Protein AF-A0A9D7PYA0-F1 (afdb_monomer)

Secondary structure (DSSP, 8-state):
--B--GGG--S----TTS----TTTB--S---EEETTTEEEEPTT-TTTT-SEEEEE-TTSSEESSSTT-TTTT-------PPPPPP-S-EEEEETTEEEEE-PPP--TTEEEEEEEEESSTT---STTSEEEEESSSEEEEE--SSSS-EEEEEEEEETT--BPPP---EEEEE--SSS--EEEEPPPEEPPPEEEEEESEEEEEEEESS-EEEEEEEEETT--EEEEEEEEEE-SEEEEEEEE-TTPPSEEEEEEEEEE-TTS-EEEEEEEEEEE--

Nearest PDB structures (foldseek):
  1x3d-assembly1_A  TM=6.939E-01  e=7.908E-04  Homo sapiens
  6mfa-assembly1_A  TM=4.105E-01  e=9.766E-05  Homo sapiens
  2xwx-assembly1_B  TM=4.081E-01  e=9.766E-05  Vibrio cholerae
  5e53-assembly1_A  TM=3.511E-01  e=1.896E-04  Gallus gallus
  8gum-assembly1_A  TM=3.986E-01  e=7.908E-04  Vibrio campbellii ATCC BAA-1116

Sequence (279 aa):
MRFNNFWSNGRHYRTEDGSVVDSISNIIRFPMFVNEDKDYHLQEYSPLIDAGDTLAKDKDGTRSDIGLYGGPYGTTYPYLDLAPLEPRGITATVTGDTTQLNWKRNHESDFKHYLVYGDTTQGFNADSTHLIGTTTDTTFTKIIPGFSGSYYISFKSEDNHGNISDASEEIRIVPVGVKGEGHEVAMDYRLFQNYPNPFNPGTVIGFRLKEEGRVQLTVYTLTGEKIKELRDEPLSAGYYESSFTGEGLSSGIYLYKLNVISPAGLPVYTDIKKMMFLK

pLDDT: mean 82.2, std 15.76, range [36.59, 98.62]

Radius of gyration: 21.36 Å; Cα contacts (8 Å, |Δi|>4): 664; chains: 1; bounding box: 62×41×58 Å

Foldseek 3Di:
DAFADPPPQPDDQDDPQRWDDDDDHHDTANQCFLDDPPGREGAPPGPRVLGHDPVDAAPVGGRADRYQLHDPVRDGDDHHDFAFDFWDPWDWDWWFQKIKIFTDAGRHRQWDWKFKFKDQDPPDPSDPVRTPDIGNDRMDMDRRDDDDGWMWMWMWTAGNVGRIHDIDDIWTWDDDPDPDDDTDTQDDWDKDDWPPFQHAFKTKTKIFDRAKWFKWKFKAAPVRHTDDTQGTGIDGGDMDMTMDGCVVHDFAKIKIKIWTAHPVRHTDDIDMDIGTYDD

Mean predicted aligned error: 10.11 Å

Structure (mmCIF, N/CA/C/O backbone):
data_AF-A0A9D7PYA0-F1
#
_entry.id   AF-A0A9D7PYA0-F1
#
loop_
_atom_site.group_PDB
_atom_site.id
_atom_site.type_symbol
_atom_site.label_atom_id
_atom_site.label_alt_id
_atom_site.label_comp_id
_atom_site.label_asym_id
_atom_site.label_entity_id
_atom_site.label_seq_id
_atom_site.pdbx_PDB_ins_code
_atom_site.Cartn_x
_atom_site.Cartn_y
_atom_site.Cartn_z
_atom_site.occupancy
_atom_site.B_iso_or_equiv
_atom_site.auth_seq_id
_atom_site.auth_comp_id
_atom_site.auth_asym_id
_atom_site.auth_atom_id
_atom_site.pdbx_PDB_model_num
ATOM 1 N N . MET A 1 1 ? 36.205 -9.317 -2.070 1.00 55.06 1 MET A N 1
ATOM 2 C CA . MET A 1 1 ? 35.229 -8.214 -2.219 1.00 55.06 1 MET A CA 1
ATOM 3 C C . MET A 1 1 ? 33.864 -8.842 -2.441 1.00 55.06 1 MET A C 1
ATOM 5 O O . MET A 1 1 ? 33.827 -9.887 -3.078 1.00 55.06 1 MET A O 1
ATOM 9 N N . ARG A 1 2 ? 32.789 -8.280 -1.874 1.00 55.84 2 ARG A N 1
ATOM 10 C CA . ARG A 1 2 ? 31.420 -8.748 -2.150 1.00 55.84 2 ARG A CA 1
ATOM 11 C C . ARG A 1 2 ? 30.872 -8.002 -3.372 1.00 55.84 2 ARG A C 1
ATOM 13 O O . ARG A 1 2 ? 31.172 -6.821 -3.519 1.00 55.84 2 ARG A O 1
ATOM 20 N N . PHE A 1 3 ? 30.121 -8.672 -4.234 1.00 59.28 3 PHE A N 1
ATOM 21 C CA . PHE A 1 3 ? 29.544 -8.124 -5.458 1.00 59.28 3 PHE A CA 1
ATOM 22 C C . PHE A 1 3 ? 28.173 -8.736 -5.741 1.00 59.28 3 PHE A C 1
ATOM 24 O O . PHE A 1 3 ? 27.841 -9.791 -5.219 1.00 59.28 3 PHE A O 1
ATOM 31 N N . ASN A 1 4 ? 27.337 -8.062 -6.513 1.00 61.22 4 ASN A N 1
ATOM 32 C CA . ASN A 1 4 ? 26.019 -8.554 -6.870 1.00 61.22 4 ASN A CA 1
ATOM 33 C C . ASN A 1 4 ? 26.113 -9.501 -8.079 1.00 61.22 4 ASN A C 1
ATOM 35 O O . ASN A 1 4 ? 26.510 -9.076 -9.159 1.00 61.22 4 ASN A O 1
ATOM 39 N N . ASN A 1 5 ? 25.751 -10.776 -7.916 1.00 57.84 5 ASN A N 1
ATOM 40 C CA . ASN A 1 5 ? 25.710 -11.745 -9.014 1.00 57.84 5 ASN A CA 1
ATOM 41 C C . ASN A 1 5 ? 24.299 -12.332 -9.177 1.00 57.84 5 ASN A C 1
ATOM 43 O O . ASN A 1 5 ? 24.065 -13.506 -8.886 1.00 57.84 5 ASN A O 1
ATOM 47 N N . PHE A 1 6 ? 23.345 -11.512 -9.638 1.00 54.62 6 PHE A N 1
ATOM 48 C CA . PHE A 1 6 ? 21.968 -11.965 -9.894 1.00 54.62 6 PHE A CA 1
ATOM 49 C C . PHE A 1 6 ? 21.891 -13.158 -10.857 1.00 54.62 6 PHE A C 1
ATOM 51 O O . PHE A 1 6 ? 20.997 -13.990 -10.717 1.00 54.62 6 PHE A O 1
ATOM 58 N N . TRP A 1 7 ? 22.850 -13.280 -11.781 1.00 48.03 7 TRP A N 1
ATOM 59 C CA . TRP A 1 7 ? 22.871 -14.297 -12.835 1.00 48.03 7 TRP A CA 1
ATOM 60 C C . TRP A 1 7 ? 23.237 -15.715 -12.361 1.00 48.03 7 TRP A C 1
ATOM 62 O O . TRP A 1 7 ? 22.904 -16.676 -13.050 1.00 48.03 7 TRP A O 1
ATOM 72 N N . SER A 1 8 ? 23.883 -15.878 -11.197 1.00 42.78 8 SER A N 1
ATOM 73 C CA . SER A 1 8 ? 24.305 -17.195 -10.675 1.00 42.78 8 SER A CA 1
ATOM 74 C C . SER A 1 8 ? 23.467 -17.708 -9.490 1.00 42.78 8 SER A C 1
ATOM 76 O O . SER A 1 8 ? 23.782 -18.758 -8.920 1.00 42.78 8 SER A O 1
ATOM 78 N N . ASN A 1 9 ? 22.391 -17.012 -9.110 1.00 45.88 9 ASN A N 1
ATOM 79 C CA . ASN A 1 9 ? 21.547 -17.398 -7.977 1.00 45.88 9 ASN A CA 1
ATOM 80 C C . ASN A 1 9 ? 20.536 -18.490 -8.379 1.00 45.88 9 ASN A C 1
ATOM 82 O O . ASN A 1 9 ? 19.364 -18.232 -8.618 1.00 45.88 9 ASN A O 1
ATOM 86 N N . GLY A 1 10 ? 20.983 -19.747 -8.431 1.00 36.59 10 GLY A N 1
ATOM 87 C CA . GLY A 1 10 ? 20.148 -20.917 -8.751 1.00 36.59 10 GLY A CA 1
ATOM 88 C C . GLY A 1 10 ? 19.162 -21.365 -7.655 1.00 36.59 10 GLY A C 1
ATOM 89 O O . GLY A 1 10 ? 18.732 -22.518 -7.672 1.00 36.59 10 GLY A O 1
ATOM 90 N N . ARG A 1 11 ? 18.830 -20.522 -6.664 1.00 40.12 11 ARG A N 1
ATOM 91 C CA . ARG A 1 11 ? 17.896 -20.852 -5.570 1.00 40.12 11 ARG A CA 1
ATOM 92 C C . ARG A 1 11 ? 16.902 -19.717 -5.341 1.00 40.12 11 ARG A C 1
ATOM 94 O O . ARG A 1 11 ? 17.283 -18.555 -5.295 1.00 40.12 11 ARG A O 1
ATOM 101 N N . HIS A 1 12 ? 15.636 -20.102 -5.191 1.00 38.00 12 HIS A N 1
ATOM 102 C CA . HIS A 1 12 ? 14.483 -19.231 -4.973 1.00 38.00 12 HIS A CA 1
ATOM 103 C C . HIS A 1 12 ? 14.731 -18.124 -3.931 1.00 38.00 12 HIS A C 1
ATOM 105 O O . HIS A 1 12 ? 15.182 -18.378 -2.816 1.00 38.00 12 HIS A O 1
ATOM 111 N N . TYR A 1 13 ? 14.356 -16.908 -4.324 1.00 50.41 13 TYR A N 1
ATOM 112 C CA . TYR A 1 13 ? 14.618 -15.607 -3.703 1.00 50.41 13 TYR A CA 1
ATOM 113 C C . TYR A 1 13 ? 13.812 -15.278 -2.428 1.00 50.41 13 TYR A C 1
ATOM 115 O O . TYR A 1 13 ? 13.437 -14.127 -2.237 1.00 50.41 13 TYR A O 1
ATOM 123 N N . ARG A 1 14 ? 13.472 -16.237 -1.557 1.00 43.62 14 ARG A N 1
ATOM 124 C CA . ARG A 1 14 ? 12.653 -15.918 -0.367 1.00 43.62 14 ARG A CA 1
ATOM 125 C C . ARG A 1 14 ? 13.177 -16.525 0.929 1.00 43.62 14 ARG A C 1
ATOM 127 O O . ARG A 1 14 ? 12.991 -17.711 1.184 1.00 43.62 14 ARG A O 1
ATOM 134 N N . THR A 1 15 ? 13.721 -15.666 1.784 1.00 46.66 15 THR A N 1
ATOM 135 C CA . THR A 1 15 ? 13.538 -15.745 3.240 1.00 46.66 15 THR A CA 1
ATOM 136 C C . THR A 1 15 ? 12.418 -14.777 3.649 1.00 46.66 15 THR A C 1
ATOM 138 O O . THR A 1 15 ? 12.086 -13.852 2.907 1.00 46.66 15 THR A O 1
ATOM 141 N N . GLU A 1 16 ? 11.806 -14.989 4.817 1.00 41.72 16 GLU A N 1
ATOM 142 C CA . GLU A 1 16 ? 10.681 -14.190 5.351 1.00 41.72 16 GLU A CA 1
ATOM 143 C C . GLU A 1 16 ? 10.972 -12.681 5.509 1.00 41.72 16 GLU A C 1
ATOM 145 O O . GLU A 1 16 ? 10.040 -11.895 5.653 1.00 41.72 16 GLU A O 1
ATOM 150 N N . ASP A 1 17 ? 12.242 -12.274 5.456 1.00 47.62 17 ASP A N 1
ATOM 151 C CA . ASP A 1 17 ? 12.729 -10.902 5.643 1.00 47.62 17 ASP A CA 1
ATOM 152 C C . ASP A 1 17 ? 13.294 -10.247 4.364 1.00 47.62 17 ASP A C 1
ATOM 154 O O . ASP A 1 17 ? 13.893 -9.173 4.437 1.00 47.62 17 ASP A O 1
ATOM 158 N N . GLY A 1 18 ? 13.145 -10.891 3.199 1.00 49.66 18 GLY A N 1
ATOM 159 C CA . GLY A 1 18 ? 13.639 -10.373 1.916 1.00 49.66 18 GLY A CA 1
ATOM 160 C C . GLY A 1 18 ? 15.165 -10.403 1.749 1.00 49.66 18 GLY A C 1
ATOM 161 O O . GLY A 1 18 ? 15.689 -9.787 0.820 1.00 49.66 18 GLY A O 1
ATOM 162 N N . SER A 1 19 ? 15.904 -11.099 2.620 1.00 44.84 19 SER A N 1
ATOM 163 C CA . SER A 1 19 ? 17.356 -11.247 2.486 1.00 44.84 19 SER A CA 1
ATOM 164 C C . SER A 1 19 ? 17.749 -12.410 1.556 1.00 44.84 19 SER A C 1
ATOM 166 O O . SER A 1 19 ? 17.189 -13.503 1.581 1.00 44.84 19 SER A O 1
ATOM 168 N N . VAL A 1 20 ? 18.741 -12.187 0.688 1.00 51.88 20 VAL A N 1
ATOM 169 C CA . VAL A 1 20 ? 19.287 -13.232 -0.198 1.00 51.88 20 VAL A CA 1
ATOM 170 C C . VAL A 1 20 ? 20.454 -13.927 0.502 1.00 51.88 20 VAL A C 1
ATOM 172 O O . VAL A 1 20 ? 21.408 -13.274 0.924 1.00 51.88 20 VAL A O 1
ATOM 175 N N . VAL A 1 21 ? 20.410 -15.259 0.597 1.00 43.75 21 VAL A N 1
ATOM 176 C CA . VAL A 1 21 ? 21.481 -16.062 1.205 1.00 43.75 21 VAL A CA 1
ATOM 177 C C . VAL A 1 21 ? 22.311 -16.750 0.117 1.00 43.75 21 VAL A C 1
ATOM 179 O O . VAL A 1 21 ? 21.966 -17.834 -0.344 1.00 43.75 21 VAL A O 1
ATOM 182 N N . ASP A 1 22 ? 23.445 -16.145 -0.245 1.00 51.56 22 ASP A N 1
ATOM 183 C CA . ASP A 1 22 ? 24.623 -16.879 -0.729 1.00 51.56 22 ASP A CA 1
ATOM 184 C C . ASP A 1 22 ? 25.893 -16.274 -0.106 1.00 51.56 22 ASP A C 1
ATOM 186 O O . ASP A 1 22 ? 26.076 -15.057 -0.046 1.00 51.56 22 ASP A O 1
ATOM 190 N N . SER A 1 23 ? 26.724 -17.129 0.484 1.00 51.78 23 SER A N 1
ATOM 191 C CA . SER A 1 23 ? 27.403 -16.841 1.751 1.00 51.78 23 SER A CA 1
ATOM 192 C C . SER A 1 23 ? 28.892 -16.511 1.658 1.00 51.78 23 SER A C 1
ATOM 194 O O . SER A 1 23 ? 29.549 -16.451 2.697 1.00 51.78 23 SER A O 1
ATOM 196 N N . ILE A 1 24 ? 29.460 -16.245 0.474 1.00 54.22 24 ILE A N 1
ATOM 197 C CA . ILE A 1 24 ? 30.911 -15.962 0.390 1.00 54.22 24 ILE A CA 1
ATOM 198 C C . ILE A 1 24 ? 31.262 -14.733 -0.468 1.00 54.22 24 ILE A C 1
ATOM 200 O O . ILE A 1 24 ? 32.200 -14.009 -0.122 1.00 54.22 24 ILE A O 1
ATOM 204 N N . SER A 1 25 ? 30.486 -14.405 -1.508 1.00 56.44 25 SER A N 1
ATOM 205 C CA . SER A 1 25 ? 30.802 -13.294 -2.427 1.00 56.44 25 SER A CA 1
ATOM 206 C C . SER A 1 25 ? 29.677 -12.291 -2.690 1.00 56.44 25 SER A C 1
ATOM 208 O O . SER A 1 25 ? 29.961 -11.292 -3.338 1.00 56.44 25 SER A O 1
ATOM 210 N N . ASN A 1 26 ? 28.453 -12.476 -2.182 1.00 59.78 26 ASN A N 1
ATOM 211 C CA . ASN A 1 26 ? 27.312 -11.648 -2.597 1.00 59.78 26 ASN A CA 1
ATOM 212 C C . ASN A 1 26 ? 27.033 -10.428 -1.699 1.00 59.78 26 ASN A C 1
ATOM 214 O O . ASN A 1 26 ? 27.246 -10.457 -0.482 1.00 59.78 26 ASN A O 1
ATOM 218 N N . ILE A 1 27 ? 26.560 -9.331 -2.303 1.00 64.06 27 ILE A N 1
ATOM 219 C CA . ILE A 1 27 ? 25.969 -8.198 -1.571 1.00 64.06 27 ILE A CA 1
ATOM 220 C C . ILE A 1 27 ? 24.576 -8.611 -1.089 1.00 64.06 27 ILE A C 1
ATOM 222 O O . ILE A 1 27 ? 23.751 -9.057 -1.876 1.00 64.06 27 ILE A O 1
ATOM 226 N N . ILE A 1 28 ? 24.324 -8.451 0.213 1.00 63.69 28 ILE A N 1
ATOM 227 C CA . ILE A 1 28 ? 23.042 -8.765 0.857 1.00 63.69 28 ILE A CA 1
ATOM 228 C C . ILE A 1 28 ? 22.397 -7.437 1.258 1.00 63.69 28 ILE A C 1
ATOM 230 O O . ILE A 1 28 ? 22.624 -6.914 2.357 1.00 63.69 28 ILE A O 1
ATOM 234 N N . ARG A 1 29 ? 21.678 -6.842 0.310 1.00 69.75 29 ARG A N 1
ATOM 235 C CA . ARG A 1 29 ? 20.906 -5.606 0.464 1.00 69.75 29 ARG A CA 1
ATOM 236 C C . ARG A 1 29 ? 19.635 -5.710 -0.360 1.00 69.75 29 ARG A C 1
ATOM 238 O O . ARG A 1 29 ? 19.609 -6.455 -1.338 1.00 69.75 29 ARG A O 1
ATOM 245 N N . PHE A 1 30 ? 18.614 -4.962 0.043 1.00 74.38 30 PHE A N 1
ATOM 246 C CA . PHE A 1 30 ? 17.391 -4.891 -0.733 1.00 74.38 30 PHE A CA 1
ATOM 247 C C . PHE A 1 30 ? 17.710 -4.230 -2.078 1.00 74.38 30 PHE A C 1
ATOM 249 O O . PHE A 1 30 ? 18.303 -3.145 -2.091 1.00 74.38 30 PHE A O 1
ATOM 256 N N . PRO A 1 31 ? 17.388 -4.884 -3.200 1.00 77.25 31 PRO A N 1
ATOM 257 C CA . PRO A 1 31 ? 17.850 -4.454 -4.510 1.00 77.25 31 PRO A CA 1
ATOM 258 C C . PRO A 1 31 ? 17.234 -3.136 -4.960 1.00 77.25 31 PRO A C 1
ATOM 260 O O . PRO A 1 31 ? 17.815 -2.493 -5.825 1.00 77.25 31 PRO A O 1
ATOM 263 N N . MET A 1 32 ? 16.101 -2.727 -4.376 1.00 82.62 32 MET A N 1
ATOM 264 C CA . MET A 1 32 ? 15.302 -1.603 -4.870 1.00 82.62 32 MET A CA 1
ATOM 265 C C . MET A 1 32 ? 15.044 -1.769 -6.366 1.00 82.62 32 MET A C 1
ATOM 267 O O . MET A 1 32 ? 15.445 -0.948 -7.190 1.00 82.62 32 MET A O 1
ATOM 271 N N . PHE A 1 33 ? 14.446 -2.904 -6.724 1.00 79.25 33 PHE A N 1
ATOM 272 C CA . PHE A 1 33 ? 13.994 -3.094 -8.088 1.00 79.25 33 PHE A CA 1
ATOM 273 C C . PHE A 1 33 ? 12.868 -2.127 -8.396 1.00 79.25 33 PHE A C 1
ATOM 275 O O . PHE A 1 33 ? 12.069 -1.801 -7.517 1.00 79.25 33 PHE A O 1
ATOM 282 N N . VAL A 1 34 ? 12.775 -1.720 -9.659 1.00 73.25 34 VAL A N 1
ATOM 283 C CA . VAL A 1 34 ? 11.547 -1.118 -10.162 1.00 73.25 34 VAL A CA 1
ATOM 284 C C . VAL A 1 34 ? 10.422 -2.110 -9.891 1.00 73.25 34 VAL A C 1
ATOM 286 O O . VAL A 1 34 ? 9.493 -1.751 -9.185 1.00 73.25 34 VAL A O 1
ATOM 289 N N . ASN A 1 35 ? 10.534 -3.380 -10.311 1.00 65.31 35 ASN A N 1
ATOM 290 C CA . ASN A 1 35 ? 9.570 -4.409 -9.917 1.00 65.31 35 ASN A CA 1
ATOM 291 C C . ASN A 1 35 ? 10.117 -5.853 -9.934 1.00 65.31 35 ASN A C 1
ATOM 293 O O . ASN A 1 35 ? 10.496 -6.408 -10.964 1.00 65.31 35 ASN A O 1
ATOM 297 N N . GLU A 1 36 ? 10.002 -6.532 -8.795 1.00 62.78 36 GLU A N 1
ATOM 298 C CA . GLU A 1 36 ? 10.607 -7.850 -8.553 1.00 62.78 36 GLU A CA 1
ATOM 299 C C . GLU A 1 36 ? 10.003 -9.016 -9.359 1.00 62.78 36 GLU A C 1
ATOM 301 O O . GLU A 1 36 ? 10.622 -10.079 -9.456 1.00 62.78 36 GLU A O 1
ATOM 306 N N . ASP A 1 37 ? 8.815 -8.852 -9.950 1.00 52.12 37 ASP A N 1
ATOM 307 C CA . ASP A 1 37 ? 8.162 -9.939 -10.686 1.00 52.12 37 ASP A CA 1
ATOM 308 C C . ASP A 1 37 ? 8.677 -10.063 -12.127 1.00 52.12 37 ASP A C 1
ATOM 310 O O . ASP A 1 37 ? 8.643 -11.158 -12.694 1.00 52.12 37 ASP A O 1
ATOM 314 N N . LYS A 1 38 ? 9.109 -8.954 -12.751 1.00 58.31 38 LYS A N 1
ATOM 315 C CA . LYS A 1 38 ? 9.463 -8.925 -14.185 1.00 58.31 38 LYS A CA 1
ATOM 316 C C . LYS A 1 38 ? 10.390 -7.777 -14.635 1.00 58.31 38 LYS A C 1
ATOM 318 O O . LYS A 1 38 ? 10.833 -7.826 -15.780 1.00 58.31 38 LYS A O 1
ATOM 323 N N . ASP A 1 39 ? 10.652 -6.756 -13.812 1.00 66.56 39 ASP A N 1
ATOM 324 C CA . ASP A 1 39 ? 11.584 -5.657 -14.128 1.00 66.56 39 ASP A CA 1
ATOM 325 C C . ASP A 1 39 ? 12.638 -5.498 -13.037 1.00 66.56 39 ASP A C 1
ATOM 327 O O . ASP A 1 39 ? 12.473 -4.785 -12.044 1.00 66.56 39 ASP A O 1
ATOM 331 N N . TYR A 1 40 ? 13.752 -6.176 -13.270 1.00 72.56 40 TYR A N 1
ATOM 332 C CA . TYR A 1 40 ? 14.896 -6.179 -12.376 1.00 72.56 40 TYR A CA 1
ATOM 333 C C . TYR A 1 40 ? 15.815 -4.963 -12.570 1.00 72.56 40 TYR A C 1
ATOM 335 O O . TYR A 1 40 ? 16.936 -4.977 -12.064 1.00 72.56 40 TYR A O 1
ATOM 343 N N . HIS A 1 41 ? 15.384 -3.916 -13.282 1.00 77.50 41 HIS A N 1
ATOM 344 C CA . HIS A 1 41 ? 16.105 -2.648 -13.276 1.00 77.50 41 HIS A CA 1
ATOM 345 C C . HIS A 1 41 ? 16.152 -2.058 -11.864 1.00 77.50 41 HIS A C 1
ATOM 347 O O . HIS A 1 41 ? 15.192 -2.142 -11.094 1.00 77.50 41 HIS A O 1
ATOM 353 N N . LEU A 1 42 ? 17.289 -1.456 -11.527 1.00 81.94 42 LEU A N 1
ATOM 354 C CA . LEU A 1 42 ? 17.517 -0.804 -10.239 1.00 81.94 42 LEU A CA 1
ATOM 355 C C . LEU A 1 42 ? 16.936 0.617 -10.210 1.00 81.94 42 LEU A C 1
ATOM 357 O O . LEU A 1 42 ? 17.046 1.345 -11.196 1.00 81.94 42 LEU A O 1
ATOM 361 N N . GLN A 1 43 ? 16.369 1.012 -9.070 1.00 84.56 43 GLN A N 1
ATOM 362 C CA . GLN A 1 43 ? 16.042 2.404 -8.738 1.00 84.56 43 GLN A CA 1
ATOM 363 C C . GLN A 1 43 ? 17.319 3.227 -8.471 1.00 84.56 43 GLN A C 1
ATOM 365 O O . GLN A 1 43 ? 18.368 2.648 -8.176 1.00 84.56 43 GLN A O 1
ATOM 370 N N . GLU A 1 44 ? 17.233 4.563 -8.554 1.00 85.00 44 GLU A N 1
ATOM 371 C CA . GLU A 1 44 ? 18.388 5.495 -8.556 1.00 85.00 44 GLU A CA 1
ATOM 372 C C . GLU A 1 44 ? 19.361 5.302 -7.387 1.00 85.00 44 GLU A C 1
ATOM 374 O O . GLU A 1 44 ? 20.573 5.445 -7.546 1.00 85.00 44 GLU A O 1
ATOM 379 N N . TYR A 1 45 ? 18.839 4.928 -6.222 1.00 86.94 45 TYR A N 1
ATOM 380 C CA . TYR A 1 45 ? 19.610 4.807 -4.984 1.00 86.94 45 TYR A CA 1
ATOM 381 C C . TYR A 1 45 ? 19.833 3.369 -4.541 1.00 86.94 45 TYR A C 1
ATOM 383 O O . TYR A 1 45 ? 20.213 3.098 -3.397 1.00 86.94 45 TYR A O 1
ATOM 391 N N . SER A 1 46 ? 19.644 2.432 -5.468 1.00 86.12 46 SER A N 1
ATOM 392 C CA . SER A 1 46 ? 19.940 1.039 -5.209 1.00 86.12 46 SER A CA 1
ATOM 393 C C . SER A 1 46 ? 21.412 0.860 -4.817 1.00 86.12 46 SER A C 1
ATOM 395 O O . SER A 1 46 ? 22.317 1.282 -5.542 1.00 86.12 46 SER A O 1
ATOM 397 N N . PRO A 1 47 ? 21.699 0.123 -3.729 1.00 82.44 47 PRO A N 1
ATOM 398 C CA . PRO A 1 47 ? 23.068 -0.213 -3.345 1.00 82.44 47 PRO A CA 1
ATOM 399 C C . PRO A 1 47 ? 23.719 -1.224 -4.301 1.00 82.44 47 PRO A C 1
ATOM 401 O O . PRO A 1 47 ? 24.831 -1.688 -4.038 1.00 82.44 47 PRO A O 1
ATOM 404 N N . LEU A 1 48 ? 23.002 -1.641 -5.348 1.00 81.25 48 LEU A N 1
ATOM 405 C CA . LEU A 1 48 ? 23.450 -2.624 -6.322 1.00 81.25 48 LEU A CA 1
ATOM 406 C C . LEU A 1 48 ? 23.948 -1.997 -7.633 1.00 81.25 48 LEU A C 1
ATOM 408 O O . LEU A 1 48 ? 24.393 -2.749 -8.500 1.00 81.25 48 LEU A O 1
ATOM 412 N N . ILE A 1 49 ? 23.913 -0.665 -7.742 1.00 81.38 49 ILE A N 1
ATOM 413 C CA . ILE A 1 49 ? 24.535 0.102 -8.827 1.00 81.38 49 ILE A CA 1
ATOM 414 C C . ILE A 1 49 ? 26.062 0.083 -8.671 1.00 81.38 49 ILE A C 1
ATOM 416 O O . ILE A 1 49 ? 26.596 0.207 -7.567 1.00 81.38 49 ILE A O 1
ATOM 420 N N . ASP A 1 50 ? 26.758 -0.102 -9.787 1.00 80.19 50 ASP A N 1
ATOM 421 C CA . ASP A 1 50 ? 28.198 -0.337 -9.942 1.00 80.19 50 ASP A CA 1
ATOM 422 C C . ASP A 1 50 ? 28.744 -1.467 -9.047 1.00 80.19 50 ASP A C 1
ATOM 424 O O . ASP A 1 50 ? 29.909 -1.490 -8.605 1.00 80.19 50 ASP A O 1
ATOM 428 N N . ALA A 1 51 ? 27.881 -2.435 -8.739 1.00 79.12 51 ALA A N 1
ATOM 429 C CA . ALA A 1 51 ? 28.115 -3.413 -7.689 1.00 79.12 51 ALA A CA 1
ATOM 430 C C . ALA A 1 51 ? 28.327 -4.844 -8.199 1.00 79.12 51 ALA A C 1
ATOM 432 O O . ALA A 1 51 ? 28.609 -5.720 -7.374 1.00 79.12 51 ALA A O 1
ATOM 433 N N . GLY A 1 52 ? 28.228 -5.097 -9.508 1.00 74.00 52 GLY A N 1
ATOM 434 C CA . GLY A 1 52 ? 28.310 -6.439 -10.104 1.00 74.00 52 GLY A CA 1
ATOM 435 C C . GLY A 1 52 ? 29.732 -6.946 -10.393 1.00 74.00 52 GLY A C 1
ATOM 436 O O . GLY A 1 52 ? 30.640 -6.697 -9.605 1.00 74.00 52 GLY A O 1
ATOM 437 N N . ASP A 1 53 ? 29.975 -7.749 -11.430 1.00 71.25 53 ASP A N 1
ATOM 438 C CA . ASP A 1 53 ? 31.266 -8.456 -11.583 1.00 71.25 53 ASP A CA 1
ATOM 439 C C . ASP A 1 53 ? 32.460 -7.477 -11.655 1.00 71.25 53 ASP A C 1
ATOM 441 O O . ASP A 1 53 ? 32.478 -6.519 -12.419 1.00 71.25 53 ASP A O 1
ATOM 445 N N . THR A 1 54 ? 33.491 -7.710 -10.838 1.00 74.38 54 THR A N 1
ATOM 446 C CA . THR A 1 54 ? 34.729 -6.908 -10.831 1.00 74.38 54 THR A CA 1
ATOM 447 C C . THR A 1 54 ? 35.589 -7.072 -12.087 1.00 74.38 54 THR A C 1
ATOM 449 O O . THR A 1 54 ? 36.468 -6.246 -12.329 1.00 74.38 54 THR A O 1
ATOM 452 N N . LEU A 1 55 ? 35.384 -8.146 -12.853 1.00 75.81 55 LEU A N 1
ATOM 453 C CA . LEU A 1 55 ? 36.156 -8.477 -14.053 1.00 75.81 55 LEU A CA 1
ATOM 454 C C . LEU A 1 55 ? 35.470 -8.027 -15.350 1.00 75.81 55 LEU A C 1
ATOM 456 O O . LEU A 1 55 ? 36.104 -8.046 -16.405 1.00 75.81 55 LEU A O 1
ATOM 460 N N . ALA A 1 56 ? 34.209 -7.600 -15.271 1.00 75.94 56 ALA A N 1
ATOM 461 C CA . ALA A 1 56 ? 33.435 -7.083 -16.390 1.00 75.94 56 ALA A CA 1
ATOM 462 C C . ALA A 1 56 ? 33.089 -5.606 -16.167 1.00 75.94 56 ALA A C 1
ATOM 464 O O . ALA A 1 56 ? 32.943 -5.143 -15.035 1.00 75.94 56 ALA A O 1
ATOM 465 N N . LYS A 1 57 ? 32.970 -4.858 -17.264 1.00 78.06 57 LYS A N 1
ATOM 466 C CA . LYS A 1 57 ? 32.604 -3.443 -17.238 1.00 78.06 57 LYS A CA 1
ATOM 467 C C . LYS A 1 57 ? 31.409 -3.178 -18.129 1.00 78.06 57 LYS A C 1
ATOM 469 O O . LYS A 1 57 ? 31.325 -3.772 -19.206 1.00 78.06 57 LYS A O 1
ATOM 474 N N . ASP A 1 58 ? 30.567 -2.251 -17.701 1.00 73.44 58 ASP A N 1
ATOM 475 C CA . ASP A 1 58 ? 29.527 -1.693 -18.552 1.00 73.44 58 ASP A CA 1
ATOM 476 C C . ASP A 1 58 ? 30.126 -0.708 -19.565 1.00 73.44 58 ASP A C 1
ATOM 478 O O . ASP A 1 58 ? 31.329 -0.415 -19.584 1.00 73.44 58 ASP A O 1
ATOM 482 N N . LYS A 1 59 ? 29.281 -0.233 -20.482 1.00 76.19 59 LYS A N 1
ATOM 483 C CA . LYS A 1 59 ? 29.689 0.585 -21.632 1.00 76.19 59 LYS A CA 1
ATOM 484 C C . LYS A 1 59 ? 30.330 1.919 -21.234 1.00 76.19 59 LYS A C 1
ATOM 486 O O . LYS A 1 59 ? 31.136 2.459 -21.990 1.00 76.19 59 LYS A O 1
ATOM 491 N N . ASP A 1 60 ? 29.965 2.450 -20.078 1.00 78.69 60 ASP A N 1
ATOM 492 C CA . ASP A 1 60 ? 30.500 3.682 -19.498 1.00 78.69 60 ASP A CA 1
ATOM 493 C C . ASP A 1 60 ? 31.787 3.452 -18.675 1.00 78.69 60 ASP A C 1
ATOM 495 O O . ASP A 1 60 ? 32.439 4.405 -18.249 1.00 78.69 60 ASP A O 1
ATOM 499 N N . GLY A 1 61 ? 32.208 2.192 -18.517 1.00 77.25 61 GLY A N 1
ATOM 500 C CA . GLY A 1 61 ? 33.440 1.796 -17.849 1.00 77.25 61 GLY A CA 1
ATOM 501 C C . GLY A 1 61 ? 33.308 1.526 -16.350 1.00 77.25 61 GLY A C 1
ATOM 502 O O . GLY A 1 61 ? 34.343 1.211 -15.732 1.00 77.25 61 GLY A O 1
ATOM 503 N N . THR A 1 62 ? 32.097 1.619 -15.784 1.00 81.56 62 THR A N 1
ATOM 504 C CA . THR A 1 62 ? 31.803 1.176 -14.416 1.00 81.56 62 THR A CA 1
ATOM 505 C C . THR A 1 62 ? 31.749 -0.353 -14.335 1.00 81.56 62 THR A C 1
ATOM 507 O O . THR A 1 62 ? 31.992 -1.054 -15.322 1.00 81.56 62 THR A O 1
ATOM 510 N N . ARG A 1 63 ? 31.573 -0.901 -13.127 1.00 77.94 63 ARG A N 1
ATOM 511 C CA . ARG A 1 63 ? 31.517 -2.357 -12.924 1.00 77.94 63 ARG A CA 1
ATOM 512 C C . ARG A 1 63 ? 30.209 -2.887 -13.475 1.00 77.94 63 ARG A C 1
ATOM 514 O O . ARG A 1 63 ? 29.178 -2.299 -13.208 1.00 77.94 63 ARG A O 1
ATOM 521 N N . SER A 1 64 ? 30.268 -4.015 -14.177 1.00 75.88 64 SER A N 1
ATOM 522 C CA . SER A 1 64 ? 29.082 -4.501 -14.872 1.00 75.88 64 SER A CA 1
ATOM 523 C C . SER A 1 64 ? 27.988 -4.970 -13.927 1.00 75.88 64 SER A C 1
ATOM 525 O O . SER A 1 64 ? 28.253 -5.831 -13.084 1.00 75.88 64 SER A O 1
ATOM 527 N N . ASP A 1 65 ? 26.769 -4.464 -14.102 1.00 73.69 65 ASP A N 1
ATOM 528 C CA . ASP A 1 65 ? 25.587 -4.892 -13.356 1.00 73.69 65 ASP A CA 1
ATOM 529 C C . ASP A 1 65 ? 24.266 -4.735 -14.138 1.00 73.69 65 ASP A C 1
ATOM 531 O O . ASP A 1 65 ? 24.212 -4.862 -15.362 1.00 73.69 65 ASP A O 1
ATOM 535 N N . ILE A 1 66 ? 23.161 -4.621 -13.398 1.00 71.12 66 ILE A N 1
ATOM 536 C CA . ILE A 1 66 ? 21.785 -4.514 -13.898 1.00 71.12 66 ILE A CA 1
ATOM 537 C C . ILE A 1 66 ? 21.208 -3.103 -13.695 1.00 71.12 66 ILE A C 1
ATOM 539 O O . ILE A 1 66 ? 19.997 -2.939 -13.786 1.00 71.12 66 ILE A O 1
ATOM 543 N N . GLY A 1 67 ? 22.070 -2.133 -13.377 1.00 72.19 67 GLY A N 1
ATOM 544 C CA . GLY A 1 67 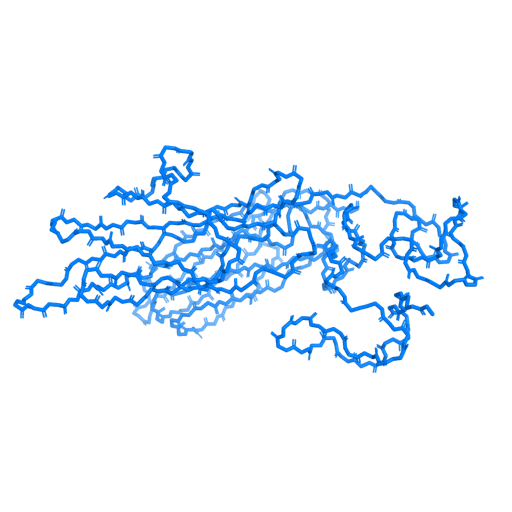? 21.831 -0.699 -13.250 1.00 72.19 67 GLY A CA 1
ATOM 545 C C . GLY A 1 67 ? 21.694 -0.002 -14.608 1.00 72.19 67 GLY A C 1
ATOM 546 O O . GLY A 1 67 ? 21.475 -0.647 -15.626 1.00 72.19 67 GLY A O 1
ATOM 547 N N . LEU A 1 68 ? 21.833 1.327 -14.633 1.00 69.75 68 LEU A N 1
ATOM 548 C CA . LEU A 1 68 ? 21.575 2.236 -15.767 1.00 69.75 68 LEU A CA 1
ATOM 549 C C . LEU A 1 68 ? 22.127 1.766 -17.116 1.00 69.75 68 LEU A C 1
ATOM 551 O O . LEU A 1 68 ? 21.534 2.101 -18.132 1.00 69.75 68 LEU A O 1
ATOM 555 N N . TYR A 1 69 ? 23.222 1.007 -17.161 1.00 69.56 69 TYR A N 1
ATOM 556 C CA . TYR A 1 69 ? 23.816 0.485 -18.399 1.00 69.56 69 TYR A CA 1
ATOM 557 C C . TYR A 1 69 ? 23.608 -1.030 -18.589 1.00 69.56 69 TYR A C 1
ATOM 559 O O . TYR A 1 69 ? 24.404 -1.691 -19.254 1.00 69.56 69 TYR A O 1
ATOM 567 N N . GLY A 1 70 ? 22.513 -1.554 -18.035 1.00 61.06 70 GLY A N 1
ATOM 568 C CA . GLY A 1 70 ? 22.319 -2.948 -17.656 1.00 61.06 70 GLY A CA 1
ATOM 569 C C . GLY A 1 70 ? 22.591 -4.014 -18.719 1.00 61.06 70 GLY A C 1
ATOM 570 O O . GLY A 1 70 ? 22.001 -4.039 -19.806 1.00 61.06 70 GLY A O 1
ATOM 571 N N . GLY A 1 71 ? 23.422 -4.978 -18.315 1.00 53.66 71 GLY A N 1
ATOM 572 C CA . GLY A 1 71 ? 23.647 -6.262 -18.976 1.00 53.66 71 GLY A CA 1
ATOM 573 C C . GLY A 1 71 ? 24.620 -6.240 -20.167 1.00 53.66 71 GLY A C 1
ATOM 574 O O . GLY A 1 71 ? 24.952 -5.185 -20.701 1.00 53.66 71 GLY A O 1
ATOM 575 N N . PRO A 1 72 ? 25.045 -7.423 -20.668 1.00 48.75 72 PRO A N 1
ATOM 576 C CA . PRO A 1 72 ? 26.083 -7.573 -21.705 1.00 48.75 72 PRO A CA 1
ATOM 577 C C . PRO A 1 72 ? 25.778 -6.885 -23.051 1.00 48.75 72 PRO A C 1
ATOM 579 O O . PRO A 1 72 ? 26.625 -6.883 -23.946 1.00 48.75 72 PRO A O 1
ATOM 582 N N . TYR A 1 73 ? 24.582 -6.309 -23.206 1.00 56.78 73 TYR A N 1
ATOM 583 C CA . TYR A 1 73 ? 24.111 -5.622 -24.407 1.00 56.78 73 TYR A CA 1
ATOM 584 C C . TYR A 1 73 ? 23.925 -4.100 -24.227 1.00 56.78 73 TYR A C 1
ATOM 586 O O . TYR A 1 73 ? 23.660 -3.416 -25.216 1.00 56.78 73 TYR A O 1
ATOM 594 N N . GLY A 1 74 ? 24.131 -3.552 -23.019 1.00 57.72 74 GLY A N 1
ATOM 595 C CA . GLY A 1 74 ? 24.316 -2.115 -22.781 1.00 57.72 74 GLY A CA 1
ATOM 596 C C . GLY A 1 74 ? 23.100 -1.229 -23.066 1.00 57.72 74 GLY A C 1
ATOM 597 O O . GLY A 1 74 ? 23.256 -0.146 -23.642 1.00 57.72 74 GLY A O 1
ATOM 598 N N . THR A 1 75 ? 21.894 -1.680 -22.719 1.00 64.19 75 THR A N 1
ATOM 599 C CA . THR A 1 75 ? 20.679 -0.861 -22.833 1.00 64.19 75 THR A CA 1
ATOM 600 C C . THR A 1 75 ? 20.600 0.151 -21.698 1.00 64.19 75 THR A C 1
ATOM 602 O O . THR A 1 75 ? 20.702 -0.224 -20.536 1.00 64.19 75 THR A O 1
ATOM 605 N N . THR A 1 76 ? 20.394 1.426 -22.040 1.00 68.44 76 THR A N 1
ATOM 606 C CA . THR A 1 76 ? 20.218 2.501 -21.057 1.00 68.44 76 THR A CA 1
ATOM 607 C C . THR A 1 76 ? 18.758 2.713 -20.700 1.00 68.44 76 THR A C 1
ATOM 609 O O . THR A 1 76 ? 17.936 2.839 -21.610 1.00 68.44 76 THR A O 1
ATOM 612 N N . TYR A 1 77 ? 18.452 2.866 -19.416 1.00 69.12 77 TYR A N 1
ATOM 613 C CA . TYR A 1 77 ? 17.121 3.239 -18.932 1.00 69.12 77 TYR A CA 1
ATOM 614 C C . TYR A 1 77 ? 17.226 4.340 -17.865 1.00 69.12 77 TYR A C 1
ATOM 616 O O . TYR A 1 77 ? 18.200 4.370 -17.126 1.00 69.12 77 TYR A O 1
ATOM 624 N N . PRO A 1 78 ? 16.274 5.280 -17.763 1.00 72.81 78 PRO A N 1
ATOM 625 C CA . PRO A 1 78 ? 16.338 6.315 -16.737 1.00 72.81 78 PRO A CA 1
ATOM 626 C C . PRO A 1 78 ? 16.180 5.691 -15.350 1.00 72.81 78 PRO A C 1
ATOM 628 O O . PRO A 1 78 ? 15.256 4.906 -15.128 1.00 72.81 78 PRO A O 1
ATOM 631 N N . TYR A 1 79 ? 17.047 6.069 -14.413 1.00 77.12 79 TYR A N 1
ATOM 632 C CA . TYR A 1 79 ? 16.791 5.766 -13.015 1.00 77.12 79 TYR A CA 1
ATOM 633 C C . TYR A 1 79 ? 15.511 6.467 -12.556 1.00 77.12 79 TYR A C 1
ATOM 635 O O . TYR A 1 79 ? 15.239 7.610 -12.931 1.00 77.12 79 TYR A O 1
ATOM 643 N N . LEU A 1 80 ? 14.716 5.740 -11.776 1.00 81.25 80 LEU A N 1
ATOM 644 C CA . LEU A 1 80 ? 13.543 6.265 -11.100 1.00 81.25 80 LEU A CA 1
ATOM 645 C C . LEU A 1 80 ? 13.830 6.279 -9.606 1.00 81.25 80 LEU A C 1
ATOM 647 O O . LEU A 1 80 ? 14.314 5.286 -9.060 1.00 81.25 80 LEU A O 1
ATOM 651 N N . ASP A 1 81 ? 13.502 7.400 -8.984 1.00 86.81 81 ASP A N 1
ATOM 652 C CA . ASP A 1 81 ? 13.423 7.554 -7.541 1.00 86.81 81 ASP A CA 1
ATOM 653 C C . ASP A 1 81 ? 11.940 7.504 -7.162 1.00 86.81 81 ASP A C 1
ATOM 655 O O . ASP A 1 81 ? 11.164 8.411 -7.486 1.00 86.81 81 ASP A O 1
ATOM 659 N N . LEU A 1 82 ? 11.508 6.358 -6.635 1.00 86.94 82 LEU A N 1
ATOM 660 C CA . LEU A 1 82 ? 10.111 6.124 -6.293 1.00 86.94 82 LEU A CA 1
ATOM 661 C C . LEU A 1 82 ? 9.902 6.430 -4.817 1.00 86.94 82 LEU A C 1
ATOM 663 O O . LEU A 1 82 ? 10.731 6.093 -3.982 1.00 86.94 82 LEU A O 1
ATOM 667 N N . ALA A 1 83 ? 8.741 7.000 -4.490 1.00 90.25 83 ALA A N 1
ATOM 668 C CA . ALA A 1 83 ? 8.349 7.115 -3.096 1.00 90.25 83 ALA A CA 1
ATOM 669 C C . ALA A 1 83 ? 8.363 5.732 -2.427 1.00 90.25 83 ALA A C 1
ATOM 671 O O . ALA A 1 83 ? 7.920 4.759 -3.053 1.00 90.25 83 ALA A O 1
ATOM 672 N N . PRO A 1 84 ? 8.802 5.648 -1.161 1.00 91.75 84 PRO A N 1
ATOM 673 C CA . PRO A 1 84 ? 8.868 4.381 -0.465 1.00 91.75 84 PRO A CA 1
ATOM 674 C C . PRO A 1 84 ? 7.473 3.783 -0.313 1.00 91.75 84 PRO A C 1
ATOM 676 O O . PRO A 1 84 ? 6.452 4.476 -0.303 1.00 91.75 84 PRO A O 1
ATOM 679 N N . LEU A 1 85 ? 7.435 2.477 -0.123 1.00 88.62 85 LEU A N 1
ATOM 680 C CA . LEU A 1 85 ? 6.239 1.729 0.197 1.00 88.62 85 LEU A CA 1
ATOM 681 C C . LEU A 1 85 ? 5.560 2.291 1.454 1.00 88.62 85 LEU A C 1
ATOM 683 O O . LEU A 1 85 ? 6.196 2.487 2.504 1.00 88.62 85 LEU A O 1
ATOM 687 N N . GLU A 1 86 ? 4.243 2.502 1.376 1.00 91.38 86 GLU A N 1
ATOM 688 C CA . GLU A 1 86 ? 3.479 2.928 2.539 1.00 91.38 86 GLU A CA 1
ATOM 689 C C . GLU A 1 86 ? 3.531 1.880 3.666 1.00 91.38 86 GLU A C 1
ATOM 691 O O . GLU A 1 86 ? 3.660 0.676 3.411 1.00 91.38 86 GLU A O 1
ATOM 696 N N . PRO A 1 87 ? 3.416 2.290 4.939 1.00 92.00 87 PRO A N 1
ATOM 697 C CA . PRO A 1 87 ? 3.363 1.342 6.044 1.00 92.00 87 PRO A CA 1
ATOM 698 C C . PRO A 1 87 ? 2.124 0.447 5.940 1.00 92.00 87 PRO A C 1
ATOM 700 O O . PRO A 1 87 ? 1.005 0.922 5.745 1.00 92.00 87 PRO A O 1
ATOM 703 N N . ARG A 1 88 ? 2.324 -0.869 6.078 1.00 86.44 88 ARG A N 1
ATOM 704 C CA . ARG A 1 88 ? 1.279 -1.893 5.905 1.00 86.44 88 ARG A CA 1
ATOM 705 C C . ARG A 1 88 ? 1.242 -2.859 7.078 1.00 86.44 88 ARG A C 1
ATOM 707 O O . ARG A 1 88 ? 2.215 -3.033 7.812 1.00 86.44 88 ARG A O 1
ATOM 714 N N . GLY A 1 89 ? 0.110 -3.549 7.208 1.00 81.88 89 GLY A N 1
ATOM 715 C CA . GLY A 1 89 ? -0.112 -4.519 8.280 1.00 81.88 89 GLY A CA 1
ATOM 716 C C . GLY A 1 89 ? -0.094 -3.863 9.655 1.00 81.88 89 GLY A C 1
ATOM 717 O O . GLY A 1 89 ? 0.431 -4.453 10.597 1.00 81.88 89 GLY A O 1
ATOM 718 N N . ILE A 1 90 ? -0.609 -2.633 9.750 1.00 86.19 90 ILE A N 1
ATOM 719 C CA . ILE A 1 90 ? -0.660 -1.923 11.016 1.00 86.19 90 ILE A CA 1
ATOM 720 C C . ILE A 1 90 ? -1.617 -2.668 11.943 1.00 86.19 90 ILE A C 1
ATOM 722 O O . ILE A 1 90 ? -2.684 -3.124 11.536 1.00 86.19 90 ILE A O 1
ATOM 726 N N . THR A 1 91 ? -1.218 -2.792 13.197 1.00 84.62 91 THR A N 1
ATOM 727 C CA . THR A 1 91 ? -2.012 -3.310 14.304 1.00 84.62 91 THR A CA 1
ATOM 728 C C . THR A 1 91 ? -1.843 -2.369 15.484 1.00 84.62 91 THR A C 1
ATOM 730 O O . THR A 1 91 ? -0.826 -1.681 15.606 1.00 84.62 91 THR A O 1
ATOM 733 N N . ALA A 1 92 ? -2.840 -2.327 16.355 1.00 85.06 92 ALA A N 1
ATOM 734 C CA . ALA A 1 92 ? -2.745 -1.604 17.607 1.00 85.06 92 ALA A CA 1
ATOM 735 C C . ALA A 1 92 ? -3.163 -2.522 18.753 1.00 85.06 92 ALA A C 1
ATOM 737 O O . ALA A 1 92 ? -4.088 -3.323 18.626 1.00 85.06 92 ALA A O 1
ATOM 738 N N . THR A 1 93 ? -2.457 -2.391 19.866 1.00 84.06 93 THR A N 1
ATOM 739 C CA . THR A 1 93 ? -2.761 -3.057 21.126 1.00 84.06 93 THR A CA 1
ATOM 740 C C . THR A 1 93 ? -2.912 -1.980 22.173 1.00 84.06 93 THR A C 1
ATOM 742 O O . THR A 1 93 ? -2.065 -1.093 22.294 1.00 84.06 93 THR A O 1
ATOM 745 N N . VAL A 1 94 ? -4.001 -2.049 22.923 1.00 80.75 94 VAL A N 1
ATOM 746 C CA . VAL A 1 94 ? -4.329 -1.039 23.917 1.00 80.75 94 VAL A CA 1
ATOM 747 C C . VAL A 1 94 ? -4.254 -1.650 25.304 1.00 80.75 94 VAL A C 1
ATOM 749 O O . VAL A 1 94 ? -4.870 -2.683 25.560 1.00 80.75 94 VAL A O 1
ATOM 752 N N . THR A 1 95 ? -3.541 -0.967 26.197 1.00 80.00 95 THR A N 1
ATOM 753 C CA . THR A 1 95 ? -3.382 -1.331 27.607 1.00 80.00 95 THR A CA 1
ATOM 754 C C . THR A 1 95 ? -3.581 -0.077 28.460 1.00 80.00 95 THR A C 1
ATOM 756 O O . THR A 1 95 ? -2.740 0.827 28.439 1.00 80.00 95 THR A O 1
ATOM 759 N N . GLY A 1 96 ? -4.695 0.007 29.193 1.00 78.25 96 GLY A N 1
ATOM 760 C CA . GLY A 1 96 ? -5.110 1.244 29.865 1.00 78.25 96 GLY A CA 1
ATOM 761 C C . GLY A 1 96 ? -5.277 2.395 28.862 1.00 78.25 96 GLY A C 1
ATOM 762 O O . GLY A 1 96 ? -5.929 2.224 27.835 1.00 78.25 96 GLY A O 1
ATOM 763 N N . ASP A 1 97 ? -4.625 3.532 29.125 1.00 76.25 97 ASP A N 1
ATOM 764 C CA . ASP A 1 97 ? -4.602 4.711 28.233 1.00 76.25 97 ASP A CA 1
ATOM 765 C C . ASP A 1 97 ? -3.472 4.662 27.184 1.00 76.25 97 ASP A C 1
ATOM 767 O O . ASP A 1 97 ? -3.250 5.606 26.418 1.00 76.25 97 ASP A O 1
ATOM 771 N N . THR A 1 98 ? -2.688 3.583 27.176 1.00 84.19 98 THR A N 1
ATOM 772 C CA . THR A 1 98 ? -1.527 3.448 26.297 1.00 84.19 98 THR A CA 1
ATOM 773 C C . THR A 1 98 ? -1.884 2.604 25.087 1.00 84.19 98 THR A C 1
ATOM 775 O O . THR A 1 98 ? -2.273 1.445 25.211 1.00 84.19 98 THR A O 1
ATOM 778 N N . THR A 1 99 ? -1.696 3.174 23.901 1.00 86.25 99 THR A N 1
ATOM 779 C CA . THR A 1 99 ? -1.789 2.454 22.633 1.00 86.25 99 THR A CA 1
ATOM 780 C C . THR A 1 99 ? -0.390 2.178 22.107 1.00 86.25 99 THR A C 1
ATOM 782 O O . THR A 1 99 ? 0.384 3.106 21.864 1.00 86.25 99 THR A O 1
ATOM 785 N N . GLN A 1 100 ? -0.081 0.903 21.895 1.00 90.50 100 GLN A N 1
ATOM 786 C CA . GLN A 1 100 ? 1.095 0.458 21.161 1.00 90.50 100 GLN A CA 1
ATOM 787 C C . GLN A 1 100 ? 0.693 0.092 19.732 1.00 90.50 100 GLN A C 1
ATOM 789 O O . GLN A 1 100 ? -0.164 -0.762 19.517 1.00 90.50 100 GLN A O 1
ATOM 794 N N . LEU A 1 101 ? 1.330 0.728 18.758 1.00 91.50 101 LEU A N 1
ATOM 795 C CA . LEU A 1 101 ? 1.144 0.482 17.333 1.00 91.50 101 LEU A CA 1
ATOM 796 C C . LEU A 1 101 ? 2.305 -0.362 16.816 1.00 91.50 101 LEU A C 1
ATOM 798 O O . LEU A 1 101 ? 3.448 -0.120 17.203 1.00 91.50 101 LEU A O 1
ATOM 802 N N . ASN A 1 102 ? 2.015 -1.314 15.932 1.00 91.69 102 ASN A N 1
ATOM 803 C CA . ASN A 1 102 ? 3.003 -2.170 15.275 1.00 91.69 102 ASN A CA 1
ATOM 804 C C . ASN A 1 102 ? 2.687 -2.269 13.782 1.00 91.69 102 ASN A C 1
ATOM 806 O O . ASN A 1 102 ? 1.515 -2.311 13.417 1.00 91.69 102 ASN A O 1
ATOM 810 N N . TRP A 1 103 ? 3.700 -2.351 12.925 1.00 91.56 103 TRP A N 1
ATOM 811 C CA . TRP A 1 103 ? 3.529 -2.514 11.475 1.00 91.56 103 TRP A CA 1
ATOM 812 C C . TRP A 1 103 ? 4.669 -3.324 10.856 1.00 91.56 103 TRP A C 1
ATOM 814 O O . TRP A 1 103 ? 5.661 -3.643 11.515 1.00 91.56 103 TRP A O 1
ATOM 824 N N . LYS A 1 104 ? 4.525 -3.689 9.576 1.00 89.69 104 LYS A N 1
ATOM 825 C CA . LYS A 1 104 ? 5.580 -4.392 8.839 1.00 89.69 104 LYS A CA 1
ATOM 826 C C . LYS A 1 104 ? 6.740 -3.450 8.528 1.00 89.69 104 LYS A C 1
ATOM 828 O O . LYS A 1 104 ? 6.525 -2.329 8.076 1.00 89.69 104 LYS A O 1
ATOM 833 N N . ARG A 1 105 ? 7.966 -3.938 8.725 1.00 91.81 105 ARG A N 1
ATOM 834 C CA . ARG A 1 105 ? 9.196 -3.219 8.379 1.00 91.81 105 ARG A CA 1
ATOM 835 C C . ARG A 1 105 ? 9.242 -2.914 6.877 1.00 91.81 105 ARG A C 1
ATOM 837 O O . ARG A 1 105 ? 8.971 -3.792 6.063 1.00 91.81 105 ARG A O 1
ATOM 844 N N . ASN A 1 106 ? 9.629 -1.691 6.531 1.00 89.44 106 ASN A N 1
ATOM 845 C CA . ASN A 1 106 ? 10.105 -1.317 5.211 1.00 89.44 106 ASN A CA 1
ATOM 846 C C . ASN A 1 106 ? 11.577 -1.755 5.074 1.00 89.44 106 ASN A C 1
ATOM 848 O O . ASN A 1 106 ? 12.396 -1.497 5.960 1.00 89.44 106 ASN A O 1
ATOM 852 N N . HIS A 1 107 ? 11.871 -2.480 3.996 1.00 85.38 107 HIS A N 1
ATOM 853 C CA . HIS A 1 107 ? 13.183 -3.050 3.702 1.00 85.38 107 HIS A CA 1
ATOM 854 C C . HIS A 1 107 ? 13.923 -2.319 2.574 1.00 85.38 107 HIS A C 1
ATOM 856 O O . HIS A 1 107 ? 15.052 -2.702 2.278 1.00 85.38 107 HIS A O 1
ATOM 862 N N . GLU A 1 108 ? 13.329 -1.291 1.961 1.00 86.69 108 GLU A N 1
ATOM 863 C CA . GLU A 1 108 ? 13.969 -0.475 0.928 1.00 86.69 108 GLU A CA 1
ATOM 864 C C . GLU A 1 108 ? 15.288 0.107 1.450 1.00 86.69 108 GLU A C 1
ATOM 866 O O . GLU A 1 108 ? 15.396 0.536 2.601 1.00 86.69 108 GLU A O 1
ATOM 871 N N . SER A 1 109 ? 16.334 0.049 0.623 1.00 86.88 109 SER A N 1
ATOM 872 C CA . SER A 1 109 ? 17.699 0.347 1.076 1.00 86.88 109 SER A CA 1
ATOM 873 C C . SER A 1 109 ? 17.922 1.829 1.377 1.00 86.88 109 SER A C 1
ATOM 875 O O . SER A 1 109 ? 18.845 2.168 2.119 1.00 86.88 109 SER A O 1
ATOM 877 N N . ASP A 1 110 ? 17.088 2.696 0.823 1.00 90.38 110 ASP A N 1
ATOM 878 C CA . ASP A 1 110 ? 17.078 4.135 1.033 1.00 90.38 110 ASP A CA 1
ATOM 879 C C . ASP A 1 110 ? 15.978 4.598 2.002 1.00 90.38 110 ASP A C 1
ATOM 881 O O . ASP A 1 110 ? 15.856 5.799 2.238 1.00 90.38 110 ASP A O 1
ATOM 885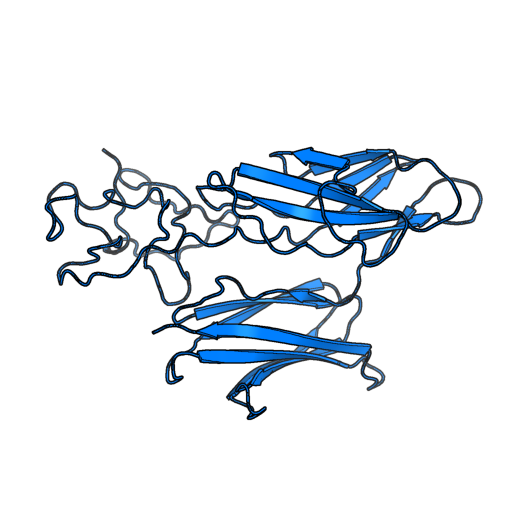 N N . PHE A 1 111 ? 15.234 3.675 2.623 1.00 93.62 111 PHE A N 1
ATOM 886 C CA . PHE A 1 111 ? 14.272 4.001 3.671 1.00 93.62 111 PHE A CA 1
ATOM 887 C C . PHE A 1 111 ? 14.950 4.776 4.811 1.00 93.62 111 PHE A C 1
ATOM 889 O O . PHE A 1 111 ? 15.999 4.375 5.328 1.00 93.62 111 PHE A O 1
ATOM 896 N N . LYS A 1 112 ? 14.323 5.873 5.246 1.00 96.38 112 LYS A N 1
ATOM 897 C CA . LYS A 1 112 ? 14.847 6.743 6.302 1.00 96.38 112 LYS A CA 1
ATOM 898 C C . LYS A 1 112 ? 14.103 6.547 7.614 1.00 96.38 112 LYS A C 1
ATOM 900 O O . LYS A 1 112 ? 14.732 6.205 8.613 1.00 96.38 112 LYS A O 1
ATOM 905 N N . HIS A 1 113 ? 12.793 6.800 7.645 1.00 97.75 113 HIS A N 1
ATOM 906 C CA . HIS A 1 113 ? 11.967 6.661 8.852 1.00 97.75 113 HIS A CA 1
ATOM 907 C C . HIS A 1 113 ? 10.460 6.662 8.543 1.00 97.75 113 HIS A C 1
ATOM 909 O O . HIS A 1 113 ? 10.029 6.943 7.427 1.00 97.75 113 HIS A O 1
ATOM 915 N N . TYR A 1 114 ? 9.651 6.360 9.559 1.00 98.06 114 TYR A N 1
ATOM 916 C CA . TYR A 1 114 ? 8.198 6.487 9.531 1.00 98.06 114 TYR A CA 1
ATOM 917 C C . TYR A 1 114 ? 7.754 7.813 10.140 1.00 98.06 114 TYR A C 1
ATOM 919 O O . TYR A 1 114 ? 8.240 8.219 11.200 1.00 98.06 114 TYR A O 1
ATOM 927 N N . LEU A 1 115 ? 6.767 8.432 9.506 1.00 97.88 115 LEU A N 1
ATOM 928 C CA . LEU A 1 115 ? 6.020 9.583 9.994 1.00 97.88 115 LEU A CA 1
ATOM 929 C C . LEU A 1 115 ? 4.701 9.074 10.580 1.00 97.88 115 LEU A C 1
ATOM 931 O O . LEU A 1 115 ? 3.969 8.351 9.904 1.00 97.88 115 LEU A O 1
ATOM 935 N N . VAL A 1 116 ? 4.399 9.436 11.825 1.00 97.00 116 VAL A N 1
ATOM 936 C CA . VAL A 1 116 ? 3.172 9.027 12.521 1.00 97.00 116 VAL A CA 1
ATOM 937 C C . VAL A 1 116 ? 2.279 10.243 12.697 1.00 97.00 116 VAL A C 1
ATOM 939 O O . VAL A 1 116 ? 2.702 11.247 13.274 1.00 97.00 116 VAL A O 1
ATOM 942 N N . TYR A 1 117 ? 1.035 10.140 12.246 1.00 96.06 117 TYR A N 1
ATOM 943 C CA . TYR A 1 117 ? 0.044 11.205 12.313 1.00 96.06 117 TYR A CA 1
ATOM 944 C C . TYR A 1 117 ? -1.173 10.773 13.122 1.00 96.06 117 TYR A C 1
ATOM 946 O O . TYR A 1 117 ? -1.505 9.588 13.147 1.00 96.06 117 TYR A O 1
ATOM 954 N N . GLY A 1 118 ? -1.871 11.719 13.747 1.00 93.38 118 GLY A N 1
ATOM 955 C CA . GLY A 1 118 ? -3.145 11.411 14.381 1.00 93.38 118 GLY A CA 1
ATOM 956 C C . GLY A 1 118 ? -4.048 12.609 14.634 1.00 93.38 118 GLY A C 1
ATOM 957 O O . GLY A 1 118 ? -3.568 13.711 14.893 1.00 93.38 118 GLY A O 1
ATOM 958 N N . ASP A 1 119 ? -5.356 12.358 14.598 1.00 92.62 119 ASP A N 1
ATOM 959 C CA . ASP A 1 119 ? -6.417 13.348 14.807 1.00 92.62 119 ASP A CA 1
ATOM 960 C C . ASP A 1 119 ? -7.663 12.715 15.458 1.00 92.62 119 ASP A C 1
ATOM 962 O O . ASP A 1 119 ? -7.792 11.494 15.560 1.00 92.62 119 ASP A O 1
ATOM 966 N N . THR A 1 120 ? -8.605 13.536 15.916 1.00 89.69 120 THR A N 1
ATOM 967 C CA . THR A 1 120 ? -9.926 13.093 16.401 1.00 89.69 120 THR A CA 1
ATOM 968 C C . THR A 1 120 ? -10.976 13.025 15.283 1.00 89.69 120 THR A C 1
ATOM 970 O O . THR A 1 120 ? -12.081 12.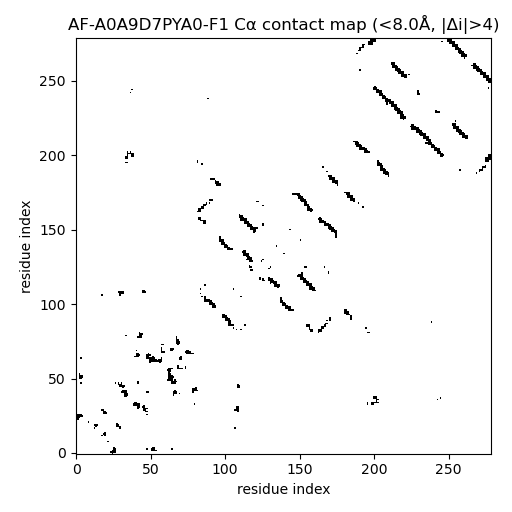516 15.487 1.00 89.69 120 THR A O 1
ATOM 973 N N . THR A 1 121 ? -10.629 13.505 14.091 1.00 89.62 121 THR A N 1
ATOM 974 C CA . THR A 1 121 ? -11.448 13.542 12.881 1.00 89.62 121 THR A CA 1
ATOM 975 C C . THR A 1 121 ? -11.024 12.426 11.933 1.00 89.62 121 THR A C 1
ATOM 977 O O . THR A 1 121 ? -9.843 12.253 11.656 1.00 89.62 121 THR A O 1
ATOM 980 N N . GLN A 1 122 ? -11.991 11.671 11.412 1.00 90.25 122 GLN A N 1
ATOM 981 C CA . GLN A 1 122 ? -11.729 10.665 10.380 1.00 90.25 122 GLN A CA 1
ATOM 982 C C . GLN A 1 122 ? -11.362 11.332 9.050 1.00 90.25 122 GLN A C 1
ATOM 984 O O . GLN A 1 122 ? -11.951 12.355 8.697 1.00 90.25 122 GLN A O 1
ATOM 989 N N . GLY A 1 123 ? -10.474 10.713 8.274 1.00 88.12 123 GLY A N 1
ATOM 990 C CA . GLY A 1 123 ? -10.079 11.208 6.958 1.00 88.12 123 GLY A CA 1
ATOM 991 C C . GLY A 1 123 ? -9.276 12.501 7.036 1.00 88.12 123 GLY A C 1
ATOM 992 O O . GLY A 1 123 ? -9.372 13.338 6.135 1.00 88.12 123 GLY A O 1
ATOM 993 N N . PHE A 1 124 ? -8.536 12.697 8.127 1.00 91.25 124 PHE A N 1
ATOM 994 C CA . PHE A 1 124 ? -7.698 13.875 8.287 1.00 91.25 124 PHE A CA 1
ATOM 995 C C . PHE A 1 124 ? -6.552 13.841 7.268 1.00 91.25 124 PHE A C 1
ATOM 997 O O . PHE A 1 124 ? -6.061 12.784 6.859 1.00 91.25 124 PHE A O 1
ATOM 1004 N N . ASN A 1 125 ? -6.093 15.016 6.843 1.00 92.31 125 ASN A N 1
ATOM 1005 C CA . ASN A 1 125 ? -4.933 15.088 5.964 1.00 92.31 125 ASN A CA 1
ATOM 1006 C C . ASN A 1 125 ? -3.665 14.827 6.779 1.00 92.31 125 ASN A C 1
ATOM 1008 O O . ASN A 1 125 ? -3.297 15.626 7.632 1.00 92.31 125 ASN A O 1
ATOM 1012 N N . ALA A 1 126 ? -2.978 13.720 6.494 1.00 92.56 126 ALA A N 1
ATOM 1013 C CA . ALA A 1 126 ? -1.695 13.372 7.104 1.00 92.56 126 ALA A CA 1
ATOM 1014 C C . ALA A 1 126 ? -0.574 14.326 6.642 1.00 92.56 126 ALA A C 1
ATOM 1016 O O . ALA A 1 126 ? 0.216 14.014 5.742 1.00 92.56 126 ALA A O 1
ATOM 1017 N N . ASP A 1 127 ? -0.559 15.514 7.240 1.00 92.88 127 ASP A N 1
ATOM 1018 C CA . ASP A 1 127 ? 0.366 16.618 7.012 1.00 92.88 127 ASP A CA 1
ATOM 1019 C C . ASP A 1 127 ? 1.057 17.053 8.318 1.00 92.88 127 ASP A C 1
ATOM 1021 O O . ASP A 1 127 ? 0.855 16.473 9.387 1.00 92.88 127 ASP A O 1
ATOM 1025 N N . SER A 1 128 ? 1.907 18.079 8.241 1.00 92.44 128 SER A N 1
ATOM 1026 C CA . SER A 1 128 ? 2.707 18.539 9.381 1.00 92.44 128 SER A CA 1
ATOM 1027 C C . SER A 1 128 ? 1.891 19.015 10.587 1.00 92.44 128 SER A C 1
ATOM 1029 O O . SER A 1 128 ? 2.432 19.039 11.690 1.00 92.44 128 SER A O 1
ATOM 1031 N N . THR A 1 129 ? 0.612 19.368 10.417 1.00 94.88 129 THR A N 1
ATOM 1032 C CA . THR A 1 129 ? -0.252 19.815 11.522 1.00 94.88 129 THR A CA 1
ATOM 1033 C C . THR A 1 129 ? -0.783 18.655 12.362 1.00 94.88 129 THR A C 1
ATOM 1035 O O . THR A 1 129 ? -1.080 18.840 13.540 1.00 94.88 129 THR A O 1
ATOM 1038 N N . HIS A 1 130 ? -0.806 17.450 11.786 1.00 95.00 130 HIS A N 1
ATOM 1039 C CA . HIS A 1 130 ? -1.258 16.218 12.434 1.00 95.00 130 HIS A CA 1
ATOM 1040 C C . HIS A 1 130 ? -0.098 15.294 12.832 1.00 95.00 130 HIS A C 1
ATOM 1042 O O . HIS A 1 130 ? -0.334 14.185 13.308 1.00 95.00 130 HIS A O 1
ATOM 1048 N N . LEU A 1 131 ? 1.159 15.706 12.617 1.00 96.19 131 LEU A N 1
ATOM 1049 C CA . LEU A 1 131 ? 2.339 14.896 12.919 1.00 96.19 131 LEU A CA 1
ATOM 1050 C C . LEU A 1 131 ? 2.502 14.742 14.438 1.00 96.19 131 LEU A C 1
ATOM 1052 O O . LEU A 1 131 ? 2.756 15.709 15.155 1.00 96.19 131 LEU A O 1
ATOM 1056 N N . ILE A 1 132 ? 2.397 13.508 14.927 1.00 94.94 132 ILE A N 1
ATOM 1057 C CA . ILE A 1 132 ? 2.528 13.183 16.354 1.00 94.94 132 ILE A CA 1
ATOM 1058 C C . ILE A 1 132 ? 3.882 12.568 16.712 1.00 94.94 132 ILE A C 1
ATOM 1060 O O . ILE A 1 132 ? 4.195 12.457 17.900 1.00 94.94 132 ILE A O 1
ATOM 1064 N N . GLY A 1 133 ? 4.682 12.175 15.720 1.00 95.69 133 GLY A N 1
ATOM 1065 C CA . GLY A 1 133 ? 6.047 11.708 15.929 1.00 95.69 133 GLY A CA 1
ATOM 1066 C C . GLY A 1 133 ? 6.682 11.092 14.689 1.00 95.69 133 GLY A C 1
ATOM 1067 O O . GLY A 1 133 ? 6.038 10.908 13.658 1.00 95.69 133 GLY A O 1
ATOM 1068 N N . THR A 1 134 ? 7.960 10.752 14.820 1.00 96.88 134 THR A N 1
ATOM 1069 C CA . THR A 1 134 ? 8.728 9.994 13.830 1.00 96.88 134 THR A CA 1
ATOM 1070 C C . THR A 1 134 ? 9.461 8.845 14.510 1.00 96.88 134 THR A C 1
ATOM 1072 O O . THR A 1 134 ? 9.764 8.916 15.703 1.00 96.88 134 THR A O 1
ATOM 1075 N N . THR A 1 135 ? 9.724 7.761 13.782 1.00 97.00 135 THR A N 1
ATOM 1076 C CA . THR A 1 135 ? 10.476 6.615 14.313 1.00 97.00 135 THR A CA 1
ATOM 1077 C C . THR A 1 135 ? 11.125 5.798 13.201 1.00 97.00 135 THR A C 1
ATOM 1079 O O . THR A 1 135 ? 10.596 5.718 12.098 1.00 97.00 135 THR A O 1
ATOM 1082 N N . THR A 1 136 ? 12.269 5.180 13.480 1.00 95.75 136 THR A N 1
ATOM 1083 C CA . THR A 1 136 ? 12.907 4.185 12.599 1.00 95.75 136 THR A CA 1
ATOM 1084 C C . THR A 1 136 ? 12.538 2.747 12.980 1.00 95.75 136 THR A C 1
ATOM 1086 O O . THR A 1 136 ? 12.787 1.814 12.212 1.00 95.75 136 THR A O 1
ATOM 1089 N N . ASP A 1 137 ? 11.934 2.558 14.155 1.00 94.94 137 ASP A N 1
ATOM 1090 C CA . ASP A 1 137 ? 11.447 1.269 14.633 1.00 94.94 137 ASP A CA 1
ATOM 1091 C C . ASP A 1 137 ? 10.111 0.900 13.984 1.00 94.94 137 ASP A C 1
ATOM 1093 O O . ASP A 1 137 ? 9.437 1.726 13.381 1.00 94.94 137 ASP A O 1
ATOM 1097 N N . THR A 1 138 ? 9.692 -0.356 14.139 1.00 93.25 138 THR A N 1
ATOM 1098 C CA . THR A 1 138 ? 8.383 -0.857 13.677 1.00 93.25 138 THR A CA 1
ATOM 1099 C C . THR A 1 138 ? 7.296 -0.752 14.743 1.00 93.25 138 THR A C 1
ATOM 1101 O O . THR A 1 138 ? 6.285 -1.452 14.673 1.00 93.25 138 THR A O 1
ATOM 1104 N N . THR A 1 139 ? 7.545 0.059 15.772 1.00 93.94 139 THR A N 1
ATOM 1105 C CA . THR A 1 139 ? 6.648 0.241 16.910 1.00 93.94 139 THR A CA 1
ATOM 1106 C C . THR A 1 139 ? 6.575 1.708 17.307 1.00 93.94 139 THR A C 1
ATOM 1108 O O . THR A 1 139 ? 7.584 2.416 17.259 1.00 93.94 139 THR A O 1
ATOM 1111 N N . PHE A 1 140 ? 5.396 2.158 17.727 1.00 94.44 140 PHE A N 1
ATOM 1112 C CA . PHE A 1 140 ? 5.188 3.502 18.265 1.00 94.44 140 PHE A CA 1
ATOM 1113 C C . PHE A 1 140 ? 4.184 3.450 19.409 1.00 94.44 140 PHE A C 1
ATOM 1115 O O . PHE A 1 140 ? 3.126 2.836 19.280 1.00 94.44 140 PHE A O 1
ATOM 1122 N N . THR A 1 141 ? 4.500 4.110 20.519 1.00 91.75 141 THR A N 1
ATOM 1123 C CA . THR A 1 141 ? 3.624 4.141 21.692 1.00 91.75 141 THR A CA 1
ATOM 1124 C C . THR A 1 141 ? 3.069 5.541 21.887 1.00 91.75 141 THR A C 1
ATOM 1126 O O . THR A 1 141 ? 3.820 6.514 21.954 1.00 91.75 141 THR A O 1
ATOM 1129 N N . LYS A 1 142 ? 1.747 5.639 22.028 1.00 87.69 142 LYS A N 1
ATOM 1130 C CA . LYS A 1 142 ? 1.039 6.891 22.278 1.00 87.69 142 LYS A CA 1
ATOM 1131 C C . LYS A 1 142 ? 0.096 6.723 23.461 1.00 87.69 142 LYS A C 1
ATOM 1133 O O . LYS A 1 142 ? -0.714 5.801 23.485 1.00 87.69 142 LYS A O 1
ATOM 1138 N N . ILE A 1 143 ? 0.179 7.640 24.421 1.00 82.75 143 ILE A N 1
ATOM 1139 C CA . ILE A 1 143 ? -0.880 7.804 25.418 1.00 82.75 143 ILE A CA 1
ATOM 1140 C C . ILE A 1 143 ? -2.004 8.570 24.731 1.00 82.75 143 ILE A C 1
ATOM 1142 O O . ILE A 1 143 ? -1.798 9.705 24.287 1.00 82.75 143 ILE A O 1
ATOM 1146 N N . ILE A 1 144 ? -3.159 7.929 24.607 1.00 75.75 144 ILE A N 1
ATOM 1147 C CA . ILE A 1 144 ? -4.372 8.550 24.092 1.00 75.75 144 ILE A CA 1
ATOM 1148 C C . ILE A 1 144 ? -5.193 8.874 25.335 1.00 75.75 144 ILE A C 1
ATOM 1150 O O . ILE A 1 144 ? -5.745 7.955 25.936 1.00 75.75 144 ILE A O 1
ATOM 1154 N N . PRO A 1 145 ? -5.189 10.139 25.799 1.00 62.25 145 PRO A N 1
ATOM 1155 C CA . PRO A 1 145 ? -5.870 10.489 27.032 1.00 62.25 145 PRO A CA 1
ATOM 1156 C C . PRO A 1 145 ? -7.333 10.070 26.931 1.00 62.25 145 PRO A C 1
ATOM 1158 O O . PRO A 1 145 ? -8.001 10.352 25.933 1.00 62.25 145 PRO A O 1
ATOM 1161 N N . GLY A 1 146 ? -7.810 9.373 27.962 1.00 58.59 146 GLY A N 1
ATOM 1162 C CA . GLY A 1 146 ? -9.199 8.969 28.040 1.00 58.59 146 GLY A CA 1
ATOM 1163 C C . GLY A 1 146 ? -10.127 10.169 27.832 1.00 58.59 146 GLY A C 1
ATOM 1164 O O . GLY A 1 146 ? -9.922 11.228 28.421 1.00 58.59 146 GLY A O 1
ATOM 1165 N N . PHE A 1 147 ? -11.138 9.956 26.985 1.00 60.25 147 PHE A N 1
ATOM 1166 C CA . PHE A 1 147 ? -12.516 10.475 27.015 1.00 60.25 147 PHE A CA 1
ATOM 1167 C C . PHE A 1 147 ? -13.015 11.156 25.721 1.00 60.25 147 PHE A C 1
ATOM 1169 O O . PHE A 1 147 ? -12.364 11.992 25.108 1.00 60.25 147 PHE A O 1
ATOM 1176 N N . SER A 1 148 ? -14.246 10.745 25.374 1.00 59.88 148 SER A N 1
ATOM 1177 C CA . SER A 1 148 ? -15.174 11.142 24.300 1.00 59.88 148 SER A CA 1
ATOM 1178 C C . SER A 1 148 ? -14.605 11.326 22.890 1.00 59.88 148 SER A C 1
ATOM 1180 O O . SER A 1 148 ? -14.357 12.440 22.439 1.00 59.88 148 SER A O 1
ATOM 1182 N N . GLY A 1 149 ? -14.535 10.232 22.139 1.00 69.88 149 GLY A N 1
ATOM 1183 C CA . GLY A 1 149 ? -14.342 10.291 20.694 1.00 69.88 149 GLY A CA 1
ATOM 1184 C C . GLY A 1 149 ? -13.526 9.125 20.177 1.00 69.88 149 GLY A C 1
ATOM 1185 O O . GLY A 1 149 ? -12.948 8.366 20.946 1.00 69.88 149 GLY A O 1
ATOM 1186 N N . SER A 1 150 ? -13.520 8.961 18.861 1.00 84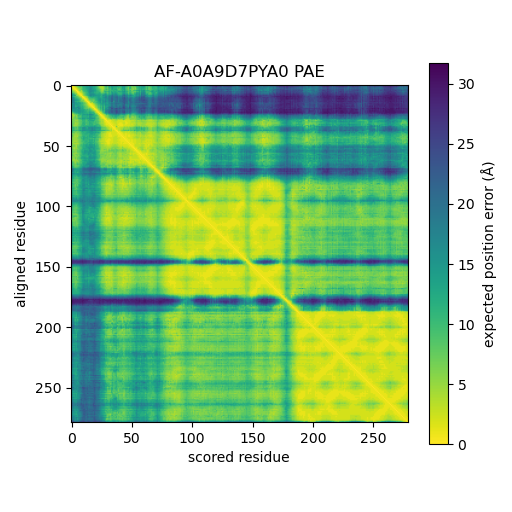.00 150 SER A N 1
ATOM 1187 C CA . SER A 1 150 ? -12.549 8.093 18.200 1.00 84.00 150 SER A CA 1
ATOM 1188 C C . SER A 1 150 ? -11.256 8.873 17.982 1.00 84.00 150 SER A C 1
ATOM 1190 O O . SER A 1 150 ? -11.314 10.069 17.711 1.00 84.00 150 SER A O 1
ATOM 1192 N N . TYR A 1 151 ? -10.114 8.202 18.084 1.00 87.69 151 TYR A N 1
ATOM 1193 C CA . TYR A 1 151 ? -8.825 8.748 17.670 1.00 87.69 151 TYR A CA 1
ATOM 1194 C C . TYR A 1 151 ? -8.345 7.981 16.442 1.00 87.69 151 TYR A C 1
ATOM 1196 O O . TYR A 1 151 ? -8.417 6.751 16.418 1.00 87.69 151 TYR A O 1
ATOM 1204 N N . TYR A 1 152 ? -7.905 8.700 15.420 1.00 90.44 152 TYR A N 1
ATOM 1205 C CA . TYR A 1 152 ? -7.471 8.150 14.144 1.00 90.44 152 TYR A CA 1
ATOM 1206 C C . TYR A 1 152 ? -5.966 8.320 14.026 1.00 90.44 152 TYR A C 1
ATOM 1208 O O . TYR A 1 152 ? -5.446 9.394 14.316 1.00 90.44 152 TYR A O 1
ATOM 1216 N N . ILE A 1 153 ? -5.266 7.266 13.614 1.00 92.44 153 ILE A N 1
ATOM 1217 C CA . ILE A 1 153 ? -3.811 7.282 13.430 1.00 92.44 153 ILE A CA 1
ATOM 1218 C C . ILE A 1 153 ? -3.477 6.777 12.039 1.00 92.44 153 ILE A C 1
ATOM 1220 O O . ILE A 1 153 ? -3.962 5.723 11.642 1.00 92.44 153 ILE A O 1
ATOM 1224 N N . SER A 1 154 ? -2.619 7.489 11.320 1.00 93.94 154 SER A N 1
ATOM 1225 C CA . SER A 1 154 ? -2.085 7.051 10.030 1.00 93.94 154 SER A CA 1
ATOM 1226 C C . SER A 1 154 ? -0.573 7.230 9.984 1.00 93.94 154 SER A C 1
ATOM 1228 O O . SER A 1 154 ? 0.019 7.929 10.808 1.00 93.94 154 SER A O 1
ATOM 1230 N N . PHE A 1 155 ? 0.062 6.562 9.030 1.00 95.56 155 PHE A N 1
ATOM 1231 C CA . PHE A 1 155 ? 1.507 6.520 8.892 1.00 95.56 155 PHE A CA 1
ATOM 1232 C C . PHE A 1 155 ? 1.906 6.810 7.451 1.00 95.56 155 PHE A C 1
ATOM 1234 O O . PHE A 1 155 ? 1.170 6.495 6.516 1.00 95.56 155 PHE A O 1
ATOM 1241 N N . LYS A 1 156 ? 3.103 7.362 7.274 1.00 96.94 156 LYS A N 1
ATOM 1242 C CA . LYS A 1 156 ? 3.797 7.435 5.984 1.00 96.94 156 LYS A CA 1
ATOM 1243 C C . LYS A 1 156 ? 5.236 6.965 6.154 1.00 96.94 156 LYS A C 1
ATOM 1245 O O . LYS A 1 156 ? 5.772 7.013 7.261 1.00 96.94 156 LYS A O 1
ATOM 1250 N N . SER A 1 157 ? 5.846 6.521 5.068 1.00 97.00 157 SER A N 1
ATOM 1251 C CA . SER A 1 157 ? 7.281 6.260 4.976 1.00 97.00 157 SER A CA 1
ATOM 1252 C C . SER A 1 157 ? 7.961 7.451 4.303 1.00 97.00 157 SER A C 1
ATOM 1254 O O . SER A 1 157 ? 7.391 8.030 3.380 1.00 97.00 157 SER A O 1
ATOM 1256 N N . GLU A 1 158 ? 9.162 7.801 4.752 1.00 97.12 158 GLU A N 1
ATOM 1257 C CA . GLU A 1 158 ? 10.054 8.761 4.092 1.00 97.12 158 GLU A CA 1
ATOM 1258 C C . GLU A 1 158 ? 11.376 8.058 3.762 1.00 97.12 158 GLU A C 1
ATOM 1260 O O . GLU A 1 158 ? 11.889 7.284 4.581 1.00 97.12 158 GLU A O 1
ATOM 1265 N N . ASP A 1 159 ? 11.923 8.322 2.579 1.00 95.69 159 ASP A N 1
ATOM 1266 C CA . ASP A 1 159 ? 13.253 7.867 2.171 1.00 95.69 159 ASP A CA 1
ATOM 1267 C C . ASP A 1 159 ? 14.343 8.918 2.472 1.00 95.69 159 ASP A C 1
ATOM 1269 O O . ASP A 1 159 ? 14.100 9.981 3.054 1.00 95.69 159 ASP A O 1
ATOM 1273 N N . ASN A 1 160 ? 15.593 8.615 2.128 1.00 94.38 160 ASN A N 1
ATOM 1274 C CA . ASN A 1 160 ? 16.729 9.510 2.361 1.00 94.38 160 ASN A CA 1
ATOM 1275 C C . ASN A 1 160 ? 16.763 10.737 1.434 1.00 94.38 160 ASN A C 1
ATOM 1277 O O . ASN A 1 160 ? 17.519 11.674 1.710 1.00 94.38 160 ASN A O 1
ATOM 1281 N N . HIS A 1 161 ? 15.931 10.759 0.396 1.00 93.19 161 HIS A N 1
ATOM 1282 C CA . HIS A 1 161 ? 15.854 11.805 -0.625 1.00 93.19 161 HIS A CA 1
ATOM 1283 C C . HIS A 1 161 ? 14.632 12.714 -0.437 1.00 93.19 161 HIS A C 1
ATOM 1285 O O . HIS A 1 161 ? 14.533 13.771 -1.059 1.00 93.19 161 HIS A O 1
ATOM 1291 N N . GLY A 1 162 ? 13.771 12.374 0.523 1.00 93.25 162 GLY A N 1
ATOM 1292 C CA . GLY A 1 162 ? 12.612 13.152 0.926 1.00 93.25 162 GLY A CA 1
ATOM 1293 C C . GLY A 1 162 ? 11.337 12.787 0.173 1.00 93.25 162 GLY A C 1
ATOM 1294 O O . GLY A 1 162 ? 10.355 13.523 0.315 1.00 93.25 162 GLY A O 1
ATOM 1295 N N . ASN A 1 163 ? 11.304 11.689 -0.595 1.00 93.38 163 ASN A N 1
ATOM 1296 C CA . ASN A 1 163 ? 10.026 11.205 -1.098 1.00 93.38 163 ASN A CA 1
ATOM 1297 C C . ASN A 1 163 ? 9.242 10.583 0.047 1.00 93.38 163 ASN A C 1
ATOM 1299 O O . ASN A 1 163 ? 9.775 9.921 0.941 1.00 93.38 163 ASN A O 1
ATOM 1303 N N . ILE A 1 164 ? 7.937 10.821 0.008 1.00 94.88 164 ILE A N 1
ATOM 1304 C CA . ILE A 1 164 ? 7.016 10.390 1.043 1.00 94.88 164 ILE A CA 1
ATOM 1305 C C . ILE A 1 164 ? 5.965 9.502 0.396 1.00 94.88 164 ILE A C 1
ATOM 1307 O O . ILE A 1 164 ? 5.374 9.869 -0.622 1.00 94.88 164 ILE A O 1
ATOM 1311 N N . SER A 1 165 ? 5.718 8.353 1.016 1.00 93.88 165 SER A N 1
ATOM 1312 C CA . SER A 1 165 ? 4.685 7.419 0.587 1.00 93.88 165 SER A CA 1
ATOM 1313 C C . SER A 1 165 ? 3.280 8.028 0.654 1.00 93.88 165 SER A C 1
ATOM 1315 O O . SER A 1 165 ? 3.011 9.008 1.364 1.00 93.88 165 SER A O 1
ATOM 1317 N N . ASP A 1 166 ? 2.323 7.351 0.019 1.00 90.38 166 ASP A N 1
ATOM 1318 C CA . ASP A 1 166 ? 0.916 7.530 0.370 1.00 90.38 166 ASP A CA 1
ATOM 1319 C C . ASP A 1 166 ? 0.684 7.216 1.862 1.00 90.38 166 ASP A C 1
ATOM 1321 O O . ASP A 1 166 ? 1.467 6.519 2.516 1.00 90.38 166 ASP A O 1
ATOM 1325 N N . ALA A 1 167 ? -0.400 7.754 2.427 1.00 91.75 167 ALA A N 1
ATOM 1326 C CA . ALA A 1 167 ? -0.789 7.428 3.795 1.00 91.75 167 ALA A CA 1
ATOM 1327 C C . ALA A 1 167 ? -1.259 5.970 3.897 1.00 91.75 167 ALA A C 1
ATOM 1329 O O . ALA A 1 167 ? -1.997 5.475 3.037 1.00 91.75 167 ALA A O 1
ATOM 1330 N N . SER A 1 168 ? -0.906 5.315 4.998 1.00 91.00 168 SER A N 1
ATOM 1331 C CA . SER A 1 168 ? -1.438 4.011 5.385 1.00 91.00 168 SER A CA 1
ATOM 1332 C C . SER A 1 168 ? -2.949 4.050 5.650 1.00 91.00 168 SER A C 1
ATOM 1334 O O . SER A 1 168 ? -3.601 5.099 5.576 1.00 91.00 168 SER A O 1
ATOM 1336 N N . GLU A 1 169 ? -3.527 2.904 6.023 1.00 82.81 169 GLU A N 1
ATOM 1337 C CA . GLU A 1 169 ? -4.814 2.885 6.719 1.00 82.81 169 GLU A CA 1
ATOM 1338 C C . GLU A 1 169 ? -4.850 3.826 7.927 1.00 82.81 169 GLU A C 1
ATOM 1340 O O . GLU A 1 169 ? -3.851 3.986 8.633 1.00 82.81 169 GLU A O 1
ATOM 1345 N N . GLU A 1 170 ? -6.024 4.420 8.158 1.00 88.19 170 GLU A N 1
ATOM 1346 C CA . GLU A 1 170 ? -6.332 5.034 9.441 1.00 88.19 170 GLU A CA 1
ATOM 1347 C C . GLU A 1 170 ? -6.720 3.929 10.421 1.00 88.19 170 GLU A C 1
ATOM 1349 O O . GLU A 1 170 ? -7.660 3.167 10.196 1.00 88.19 170 GLU A O 1
ATOM 1354 N N . ILE A 1 171 ? -5.990 3.852 11.523 1.00 87.81 171 ILE A N 1
ATOM 1355 C CA . ILE A 1 171 ? -6.340 3.048 12.680 1.00 87.81 171 ILE A CA 1
ATOM 1356 C C . ILE A 1 171 ? -7.315 3.850 13.514 1.00 87.81 171 ILE A C 1
ATOM 1358 O O . ILE A 1 171 ? -6.953 4.895 14.052 1.00 87.81 171 ILE A O 1
ATOM 1362 N N . ARG A 1 172 ? -8.542 3.346 13.638 1.00 87.62 172 ARG A N 1
ATOM 1363 C CA . ARG A 1 172 ? -9.552 3.944 14.501 1.00 87.62 172 ARG A CA 1
ATOM 1364 C C . ARG A 1 172 ? -9.512 3.286 15.871 1.00 87.62 172 ARG A C 1
ATOM 1366 O O . ARG A 1 172 ? -9.796 2.099 16.014 1.00 87.62 172 ARG A O 1
ATOM 1373 N N . ILE A 1 173 ? -9.220 4.096 16.873 1.00 84.88 173 ILE A N 1
ATOM 1374 C CA . ILE A 1 173 ? -9.162 3.706 18.275 1.00 84.88 173 ILE A CA 1
ATOM 1375 C C . ILE A 1 173 ? -10.423 4.242 18.941 1.00 84.88 173 ILE A C 1
ATOM 1377 O O . ILE A 1 173 ? -10.661 5.453 18.949 1.00 84.88 173 ILE A O 1
ATOM 1381 N N . VAL A 1 174 ? -11.265 3.345 19.454 1.00 78.94 174 VAL A N 1
ATOM 1382 C CA . VAL A 1 174 ? -12.527 3.709 20.115 1.00 78.94 174 VAL A CA 1
ATOM 1383 C C . VAL A 1 174 ? -12.490 3.363 21.603 1.00 78.94 174 VAL A C 1
ATOM 1385 O O . VAL A 1 174 ? -11.990 2.300 21.959 1.00 78.94 174 VAL A O 1
ATOM 1388 N N . PRO A 1 175 ? -13.016 4.216 22.498 1.00 73.19 175 PRO A N 1
ATOM 1389 C CA . PRO A 1 175 ? -13.146 3.880 23.912 1.00 73.19 175 PRO A CA 1
ATOM 1390 C C . PRO A 1 175 ? -14.231 2.815 24.116 1.00 73.19 175 PRO A C 1
ATOM 1392 O O . PRO A 1 175 ? -15.337 2.962 23.591 1.00 73.19 175 PRO A O 1
ATOM 1395 N N . VAL A 1 176 ? -13.957 1.774 24.912 1.00 68.75 176 VAL A N 1
ATOM 1396 C CA . VAL A 1 176 ? -14.996 0.812 25.317 1.00 68.75 176 VAL A CA 1
ATOM 1397 C C . VAL A 1 176 ? -15.733 1.315 26.560 1.00 68.75 176 VAL A C 1
ATOM 1399 O O . VAL A 1 176 ? -15.140 1.746 27.548 1.00 68.75 176 VAL A O 1
ATOM 1402 N N . GLY A 1 177 ? -17.063 1.320 26.493 1.00 56.06 177 GLY A N 1
ATOM 1403 C CA . GLY A 1 177 ? -17.921 1.998 27.461 1.00 56.06 177 GLY A CA 1
ATOM 1404 C C . GLY A 1 177 ? -18.586 1.086 28.488 1.00 56.06 177 GLY A C 1
ATOM 1405 O O . GLY A 1 177 ? -19.805 1.106 28.553 1.00 56.06 177 GLY A O 1
ATOM 1406 N N . VAL A 1 178 ? -17.848 0.325 29.307 1.00 47.91 178 VAL A N 1
ATOM 1407 C CA . VAL A 1 178 ? -18.356 -0.223 30.588 1.00 47.91 178 VAL A CA 1
ATOM 1408 C C . VAL A 1 178 ? -17.186 -0.396 31.564 1.00 47.91 178 VAL A C 1
ATOM 1410 O O . VAL A 1 178 ? -16.296 -1.188 31.303 1.00 47.91 178 VAL A O 1
ATOM 1413 N N . LYS A 1 179 ? -17.207 0.342 32.686 1.00 47.53 179 LYS A N 1
ATOM 1414 C CA . LYS A 1 179 ? -16.380 0.167 33.905 1.00 47.53 179 LYS A CA 1
ATOM 1415 C C . LYS A 1 179 ? -15.044 -0.593 33.729 1.00 47.53 179 LYS A C 1
ATOM 1417 O O . LYS A 1 179 ? -14.913 -1.713 34.211 1.00 47.53 179 LYS A O 1
ATOM 1422 N N . GLY A 1 180 ? -14.040 0.086 33.176 1.00 45.50 180 GLY A N 1
ATOM 1423 C CA . GLY A 1 180 ? -12.634 -0.302 33.321 1.00 45.50 180 GLY A CA 1
ATOM 1424 C C . GLY A 1 180 ? -12.020 -0.963 32.089 1.00 45.50 180 GLY A C 1
ATOM 1425 O O . GLY A 1 180 ? -12.225 -2.143 31.849 1.00 45.50 180 GLY A O 1
ATOM 1426 N N . GLU A 1 181 ? -11.201 -0.157 31.413 1.00 47.25 181 GLU A N 1
ATOM 1427 C CA . GLU A 1 181 ? -10.067 -0.503 30.543 1.00 47.25 181 GLU A CA 1
ATOM 1428 C C . GLU A 1 181 ? -10.343 -1.183 29.196 1.00 47.25 181 GLU A C 1
ATOM 1430 O O . GLU A 1 181 ? -10.620 -2.374 29.092 1.00 47.25 181 GLU A O 1
ATOM 1435 N N . GLY A 1 182 ? -10.151 -0.399 28.133 1.00 55.81 182 GLY A N 1
ATOM 1436 C CA . GLY A 1 182 ? -9.958 -0.905 26.782 1.00 55.81 182 GLY A CA 1
ATOM 1437 C C . GLY A 1 182 ? -10.198 0.163 25.719 1.00 55.81 182 GLY A C 1
ATOM 1438 O O . GLY A 1 182 ? -11.150 0.943 25.786 1.00 55.81 182 GLY A O 1
ATOM 1439 N N . HIS A 1 183 ? -9.352 0.173 24.697 1.00 61.38 183 HIS A N 1
ATOM 1440 C CA . HIS A 1 183 ? -9.730 0.710 23.400 1.00 61.38 183 HIS A CA 1
ATOM 1441 C C . HIS A 1 183 ? -9.793 -0.452 22.416 1.00 61.38 183 HIS A C 1
ATOM 1443 O O . HIS A 1 183 ? -8.959 -1.357 22.461 1.00 61.38 183 HIS A O 1
ATOM 1449 N N . GLU A 1 184 ? -10.791 -0.433 21.540 1.00 69.31 184 GLU A N 1
ATOM 1450 C CA . GLU A 1 184 ? -10.875 -1.378 20.434 1.00 69.31 184 GLU A CA 1
ATOM 1451 C C . GLU A 1 184 ? -10.287 -0.738 19.180 1.00 69.31 184 GLU A C 1
ATOM 1453 O O . GLU A 1 184 ? -10.398 0.472 18.955 1.00 69.31 184 GLU A O 1
ATOM 1458 N N . VAL A 1 185 ? -9.646 -1.575 18.373 1.00 71.12 185 VAL A N 1
ATOM 1459 C CA . VAL A 1 185 ? -9.048 -1.181 17.109 1.00 71.12 185 VAL A CA 1
ATOM 1460 C C . VAL A 1 185 ? -9.972 -1.630 15.994 1.00 71.12 185 VAL A C 1
ATOM 1462 O O . VAL A 1 185 ? -10.060 -2.818 15.692 1.00 71.12 185 VAL A O 1
ATOM 1465 N N . ALA A 1 186 ? -10.655 -0.675 15.372 1.00 69.25 186 ALA A N 1
ATOM 1466 C CA . ALA A 1 186 ? -11.453 -0.954 14.190 1.00 69.25 186 ALA A CA 1
ATOM 1467 C C . ALA A 1 186 ? -10.567 -0.844 12.940 1.00 69.25 186 ALA A C 1
ATOM 1469 O O . ALA A 1 186 ? -9.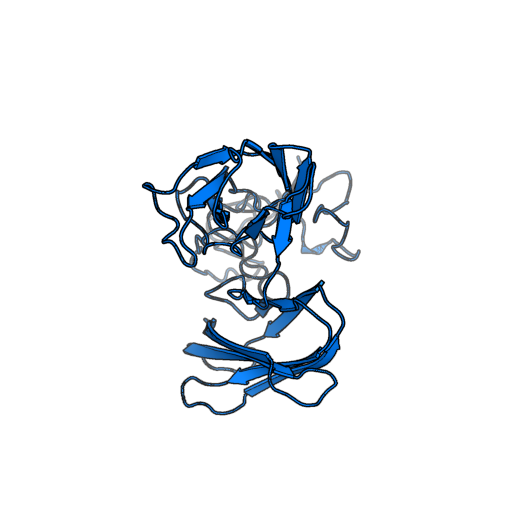954 0.194 12.687 1.00 69.25 186 ALA A O 1
ATOM 1470 N N . MET A 1 187 ? -10.510 -1.932 12.171 1.00 72.88 187 MET A N 1
ATOM 1471 C CA . MET A 1 187 ? -9.869 -1.997 10.857 1.00 72.88 187 MET A CA 1
ATOM 1472 C C . MET A 1 187 ? -10.956 -1.976 9.784 1.00 72.88 187 MET A C 1
ATOM 1474 O O . MET A 1 187 ? -11.894 -2.769 9.850 1.00 72.88 187 MET A O 1
ATOM 1478 N N . ASP A 1 188 ? -10.826 -1.103 8.789 1.00 84.81 188 ASP A N 1
ATOM 1479 C CA . ASP A 1 188 ? -11.781 -0.997 7.683 1.00 84.81 188 ASP A CA 1
ATOM 1480 C C . ASP A 1 188 ? -11.287 -1.693 6.403 1.00 84.81 188 ASP A C 1
ATOM 1482 O O . ASP A 1 188 ? -10.120 -2.077 6.267 1.00 84.81 188 ASP A O 1
ATOM 1486 N N . TYR A 1 189 ? -12.207 -1.877 5.452 1.00 90.94 189 TYR A N 1
ATOM 1487 C CA . TYR A 1 189 ? -11.873 -2.315 4.099 1.00 90.94 189 TYR A CA 1
ATOM 1488 C C . TYR A 1 189 ? -10.997 -1.272 3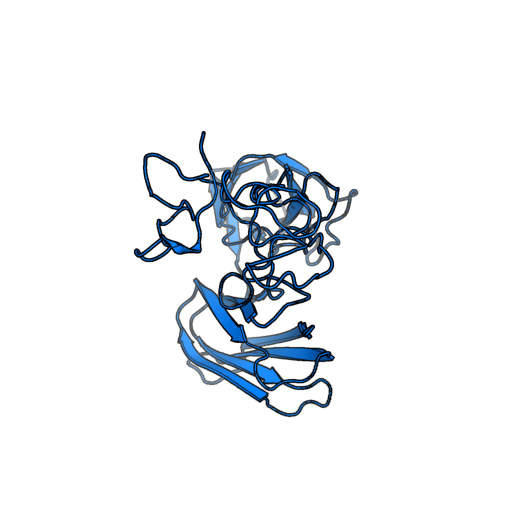.402 1.00 90.94 189 TYR A C 1
ATOM 1490 O O . TYR A 1 189 ? -11.260 -0.071 3.502 1.00 90.94 189 TYR A O 1
ATOM 1498 N N . ARG A 1 190 ? -9.977 -1.721 2.663 1.00 90.75 190 ARG A N 1
ATOM 1499 C CA . ARG A 1 190 ? -9.093 -0.808 1.930 1.00 90.75 190 ARG A CA 1
ATOM 1500 C C . ARG A 1 190 ? -8.496 -1.442 0.684 1.00 90.75 190 ARG A C 1
ATOM 1502 O O . ARG A 1 190 ? -8.026 -2.575 0.738 1.00 90.75 190 ARG A O 1
ATOM 1509 N N . LEU A 1 191 ? -8.448 -0.685 -0.406 1.00 94.19 191 LEU A N 1
ATOM 1510 C CA . LEU A 1 191 ? -7.592 -0.949 -1.558 1.00 94.19 191 LEU A CA 1
ATOM 1511 C C . LEU A 1 191 ? -6.337 -0.069 -1.446 1.00 94.19 191 LEU A C 1
ATOM 1513 O O . LEU A 1 191 ? -6.451 1.132 -1.209 1.00 94.19 191 LEU A O 1
ATOM 1517 N N . PHE A 1 192 ? -5.143 -0.647 -1.572 1.00 91.06 192 PHE A N 1
ATOM 1518 C CA . PHE A 1 192 ? -3.871 0.082 -1.474 1.00 91.06 192 PHE A CA 1
ATOM 1519 C C . PHE A 1 192 ? -3.390 0.548 -2.843 1.00 91.06 192 PHE A C 1
ATOM 1521 O O . PHE A 1 192 ? -3.861 0.056 -3.877 1.00 91.06 192 PHE A O 1
ATOM 1528 N N . GLN A 1 193 ? -2.484 1.528 -2.851 1.00 92.69 193 GLN A N 1
ATOM 1529 C CA . GLN A 1 193 ? -1.818 1.915 -4.086 1.00 92.69 193 GLN A CA 1
ATOM 1530 C C . GLN A 1 193 ? -0.951 0.745 -4.557 1.00 92.69 193 GLN A C 1
ATOM 1532 O O . GLN A 1 193 ? -0.410 -0.011 -3.752 1.00 92.69 193 GLN A O 1
ATOM 1537 N N . ASN A 1 194 ? -0.907 0.512 -5.864 1.00 90.75 194 ASN A N 1
ATOM 1538 C CA . ASN A 1 194 ? -0.035 -0.516 -6.403 1.00 90.75 194 ASN A CA 1
ATOM 1539 C C . ASN A 1 194 ? 1.423 -0.069 -6.221 1.00 90.75 194 ASN A C 1
ATOM 1541 O O . ASN A 1 194 ? 1.721 1.111 -6.403 1.00 90.75 194 ASN A O 1
ATOM 1545 N N . TYR A 1 195 ? 2.315 -0.996 -5.885 1.00 87.50 195 TYR A N 1
ATOM 1546 C CA . TYR A 1 195 ? 3.744 -0.714 -5.765 1.00 87.50 195 TYR A CA 1
ATOM 1547 C C . TYR A 1 195 ? 4.550 -1.717 -6.607 1.00 87.50 195 TYR A C 1
ATOM 1549 O O . TYR A 1 195 ? 4.284 -2.923 -6.529 1.00 87.50 195 TYR A O 1
ATOM 1557 N N . PRO A 1 196 ? 5.496 -1.243 -7.438 1.00 87.50 196 PRO A N 1
ATOM 1558 C CA . PRO A 1 196 ? 5.790 0.172 -7.735 1.00 87.50 196 PRO A CA 1
ATOM 1559 C C . PRO A 1 196 ? 4.638 0.876 -8.478 1.00 87.50 196 PRO A C 1
ATOM 1561 O O . PRO A 1 196 ? 3.778 0.215 -9.071 1.00 87.50 196 PRO A O 1
ATOM 1564 N N . ASN A 1 197 ? 4.640 2.210 -8.496 1.00 82.75 197 ASN A N 1
ATOM 1565 C CA . ASN A 1 197 ? 3.835 3.022 -9.413 1.00 82.75 197 ASN A CA 1
ATOM 1566 C C . ASN A 1 197 ? 4.533 4.372 -9.697 1.00 82.75 197 ASN A C 1
ATOM 1568 O O . ASN A 1 197 ? 4.672 5.156 -8.759 1.00 82.75 197 ASN A O 1
ATOM 1572 N N . PRO A 1 198 ? 4.916 4.697 -10.950 1.00 88.06 198 PRO A N 1
ATOM 1573 C CA . PRO A 1 198 ? 4.729 3.915 -12.177 1.00 88.06 198 PRO A CA 1
ATOM 1574 C C . PRO A 1 198 ? 5.404 2.542 -12.138 1.00 88.06 198 PRO A C 1
ATOM 1576 O O . PRO A 1 198 ? 6.342 2.332 -11.381 1.00 88.06 198 PRO A O 1
ATOM 1579 N N . PHE A 1 199 ? 4.906 1.597 -12.931 1.00 85.44 199 PHE A N 1
ATOM 1580 C CA . PHE A 1 199 ? 5.400 0.223 -12.945 1.00 85.44 199 PHE A CA 1
ATOM 1581 C C . PHE A 1 199 ? 5.839 -0.222 -14.342 1.00 85.44 199 PHE A C 1
ATOM 1583 O O . PHE A 1 199 ? 5.319 0.279 -15.340 1.00 85.44 199 PHE A O 1
ATOM 1590 N N . ASN A 1 200 ? 6.761 -1.187 -14.408 1.00 76.69 200 ASN A N 1
ATOM 1591 C CA . ASN A 1 200 ? 7.185 -1.881 -15.627 1.00 76.69 200 ASN A CA 1
ATOM 1592 C C . ASN A 1 200 ? 7.682 -3.306 -15.280 1.00 76.69 200 ASN A C 1
ATOM 1594 O O . ASN A 1 200 ? 8.155 -3.519 -14.172 1.00 76.69 200 ASN A O 1
ATOM 1598 N N . PRO A 1 201 ? 7.422 -4.339 -16.102 1.00 80.12 201 PRO A N 1
ATOM 1599 C CA . PRO A 1 201 ? 6.083 -4.590 -16.579 1.00 80.12 201 PRO A CA 1
ATOM 1600 C C . PRO A 1 201 ? 5.169 -5.122 -15.468 1.00 80.12 201 PRO A C 1
ATOM 1602 O O . PRO A 1 201 ? 4.058 -5.504 -15.790 1.00 80.12 201 PRO A O 1
ATOM 1605 N N . GLY A 1 202 ? 5.575 -5.201 -14.199 1.00 87.69 202 GLY A N 1
ATOM 1606 C CA . GLY A 1 202 ? 4.781 -5.770 -13.104 1.00 87.69 202 GLY A CA 1
ATOM 1607 C C . GLY A 1 202 ? 4.622 -4.842 -11.902 1.00 87.69 202 GLY A C 1
ATOM 1608 O O . GLY A 1 202 ? 5.359 -3.878 -11.743 1.00 87.69 202 GLY A O 1
ATOM 1609 N N . THR A 1 203 ? 3.609 -5.111 -11.087 1.00 89.50 203 THR A N 1
ATOM 1610 C CA . THR A 1 203 ? 3.293 -4.379 -9.856 1.00 89.50 203 THR A CA 1
ATOM 1611 C C . THR A 1 203 ? 2.481 -5.262 -8.914 1.00 89.50 203 THR A C 1
ATOM 1613 O O . THR A 1 203 ? 1.819 -6.203 -9.361 1.00 89.50 203 THR A O 1
ATOM 1616 N N . VAL A 1 204 ? 2.487 -4.950 -7.620 1.00 90.50 204 VAL A N 1
ATOM 1617 C CA . VAL A 1 204 ? 1.684 -5.640 -6.608 1.00 90.50 204 VAL A CA 1
ATOM 1618 C C . VAL A 1 204 ? 0.569 -4.723 -6.124 1.00 90.50 204 VAL A C 1
ATOM 1620 O O . VAL A 1 204 ? 0.808 -3.586 -5.728 1.00 90.50 204 VAL A O 1
ATOM 1623 N N . ILE A 1 205 ? -0.663 -5.233 -6.127 1.00 93.50 205 ILE A N 1
ATOM 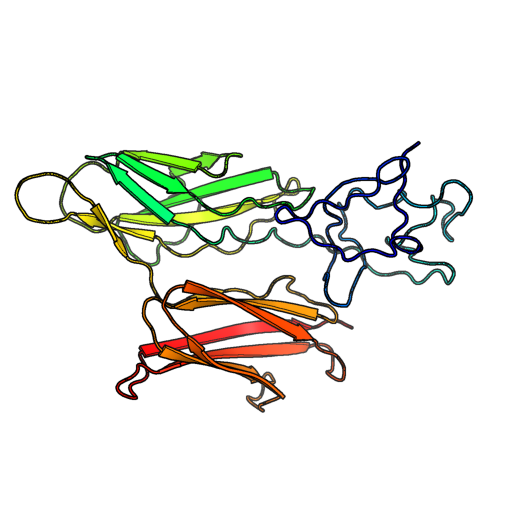1624 C CA . ILE A 1 205 ? -1.842 -4.546 -5.595 1.00 93.50 205 ILE A CA 1
ATOM 1625 C C . ILE A 1 205 ? -2.204 -5.167 -4.247 1.00 93.50 205 ILE A C 1
ATOM 1627 O O . ILE A 1 205 ? -2.605 -6.331 -4.180 1.00 93.50 205 ILE A O 1
ATOM 1631 N N . GLY A 1 206 ? -2.081 -4.383 -3.177 1.00 91.75 206 GLY A N 1
ATOM 1632 C CA . GLY A 1 206 ? -2.517 -4.769 -1.837 1.00 91.75 206 GLY A CA 1
ATOM 1633 C C . GLY A 1 206 ? -3.983 -4.417 -1.575 1.00 91.75 206 GLY A C 1
ATOM 1634 O O . GLY A 1 206 ? -4.493 -3.414 -2.073 1.00 91.75 206 GLY A O 1
ATOM 1635 N N . PHE A 1 207 ? -4.662 -5.192 -0.732 1.00 93.88 207 PHE A N 1
ATOM 1636 C CA . PHE A 1 207 ? -5.968 -4.836 -0.168 1.00 93.88 207 PHE A CA 1
ATOM 1637 C C . PHE A 1 207 ? -6.208 -5.490 1.196 1.00 93.88 207 PHE A C 1
ATOM 1639 O O . PHE A 1 207 ? -5.564 -6.473 1.562 1.00 93.88 207 PHE A O 1
ATOM 1646 N N . ARG A 1 208 ? -7.149 -4.941 1.966 1.00 91.38 208 ARG A N 1
ATOM 1647 C CA . ARG A 1 208 ? -7.560 -5.451 3.276 1.00 91.38 208 ARG A CA 1
ATOM 1648 C C . ARG A 1 208 ? -9.063 -5.653 3.347 1.00 91.38 208 ARG A C 1
ATOM 1650 O O . ARG A 1 208 ? -9.834 -4.822 2.867 1.00 91.38 208 ARG A O 1
ATOM 1657 N N . LEU A 1 209 ? -9.450 -6.737 4.008 1.00 93.25 209 LEU A N 1
ATOM 1658 C CA . LEU A 1 209 ? -10.825 -7.056 4.352 1.00 93.25 209 LEU A CA 1
ATOM 1659 C C . LEU A 1 209 ? -11.042 -6.895 5.852 1.00 93.25 209 LEU A C 1
ATOM 1661 O O . LEU A 1 209 ? -10.288 -7.458 6.647 1.00 93.25 209 LEU A O 1
ATOM 1665 N N . LYS A 1 210 ? -12.080 -6.136 6.212 1.00 90.69 210 LYS A N 1
ATOM 1666 C CA . LYS A 1 210 ? -12.544 -5.986 7.595 1.00 90.69 210 LYS A CA 1
ATOM 1667 C C . LYS A 1 210 ? -13.177 -7.277 8.118 1.00 90.69 210 LYS A C 1
ATOM 1669 O O . LYS A 1 210 ? -12.898 -7.697 9.232 1.00 90.69 210 LYS A O 1
ATOM 1674 N N . GLU A 1 211 ? -14.011 -7.900 7.295 1.00 92.44 211 GLU A N 1
ATOM 1675 C CA . GLU A 1 211 ? -14.741 -9.136 7.579 1.00 92.44 211 GLU A CA 1
ATOM 1676 C C . GLU A 1 211 ? -14.658 -10.065 6.361 1.00 92.44 211 GLU A C 1
ATOM 1678 O O . GLU A 1 211 ? -14.138 -9.680 5.310 1.00 92.44 211 GLU A O 1
ATOM 1683 N N . GLU A 1 212 ? -15.149 -11.297 6.501 1.00 95.75 212 GLU A N 1
ATOM 1684 C CA . GLU A 1 212 ? -15.200 -12.231 5.379 1.00 95.75 212 GLU A CA 1
ATOM 1685 C C . GLU A 1 212 ? -16.094 -11.729 4.233 1.00 95.75 212 GLU A C 1
ATOM 1687 O O . GLU A 1 212 ? -17.142 -11.112 4.439 1.00 95.75 212 GLU A O 1
ATOM 1692 N N . GLY A 1 213 ? -15.691 -12.020 2.998 1.00 97.25 213 GLY A N 1
ATOM 1693 C CA . GLY A 1 213 ? -16.446 -11.644 1.809 1.00 97.25 213 GLY A CA 1
ATOM 1694 C C . GLY A 1 213 ? -15.841 -12.190 0.522 1.00 97.25 213 GLY A C 1
ATOM 1695 O O . GLY A 1 213 ? -14.667 -12.557 0.464 1.00 97.25 213 GLY A O 1
ATOM 1696 N N . ARG A 1 214 ? -16.650 -12.240 -0.538 1.00 98.12 214 ARG A N 1
ATOM 1697 C CA . ARG A 1 214 ? -16.182 -12.532 -1.895 1.00 98.12 214 ARG A CA 1
ATOM 1698 C C . ARG A 1 214 ? -15.521 -11.291 -2.476 1.00 98.12 214 ARG A C 1
ATOM 1700 O O . ARG A 1 214 ? -16.171 -10.260 -2.652 1.00 98.12 214 ARG A O 1
ATOM 1707 N N . VAL A 1 215 ? -14.232 -11.409 -2.763 1.00 98.38 215 VAL A N 1
ATOM 1708 C CA . VAL A 1 215 ? -13.401 -10.353 -3.336 1.00 98.38 215 VAL A CA 1
ATOM 1709 C C . VAL A 1 215 ? -13.391 -10.455 -4.843 1.00 98.38 215 VAL A C 1
ATOM 1711 O O . VAL A 1 215 ? -13.069 -11.510 -5.368 1.00 98.38 215 VAL A O 1
ATOM 1714 N N . GLN A 1 216 ? -13.647 -9.336 -5.514 1.00 98.44 216 GLN A N 1
ATOM 1715 C CA . GLN A 1 216 ? -13.500 -9.178 -6.956 1.00 98.44 216 GLN A CA 1
ATOM 1716 C C . GLN A 1 216 ? -12.519 -8.042 -7.242 1.00 98.44 216 GLN A C 1
ATOM 1718 O O . GLN A 1 216 ? -12.882 -6.867 -7.152 1.00 98.44 216 GLN A O 1
ATOM 1723 N N . LEU A 1 217 ? -11.278 -8.393 -7.582 1.00 98.62 217 LEU A N 1
ATOM 1724 C CA . LEU A 1 217 ? -10.231 -7.445 -7.961 1.00 98.62 217 LEU A CA 1
ATOM 1725 C C . LEU A 1 217 ? -10.030 -7.496 -9.475 1.00 98.62 217 LEU A C 1
ATOM 1727 O O . LEU A 1 217 ? -9.585 -8.505 -10.019 1.00 98.62 217 LEU A O 1
ATOM 1731 N N . THR A 1 218 ? -10.369 -6.410 -10.166 1.00 98.56 218 THR A N 1
ATOM 1732 C CA . THR A 1 218 ? -10.345 -6.350 -11.635 1.00 98.56 218 THR A CA 1
ATOM 1733 C C . THR A 1 218 ? -9.600 -5.117 -12.130 1.00 98.56 218 THR A C 1
ATOM 1735 O O . THR A 1 218 ? -9.766 -4.028 -11.588 1.00 98.56 218 THR A O 1
ATOM 1738 N N . VAL A 1 219 ? -8.802 -5.294 -13.181 1.00 98.38 219 VAL A N 1
ATOM 1739 C CA . VAL A 1 219 ? -8.070 -4.244 -13.895 1.00 98.38 219 VAL A CA 1
ATOM 1740 C C . VAL A 1 219 ? -8.833 -3.834 -15.151 1.00 98.38 219 VAL A C 1
ATOM 1742 O O . VAL A 1 219 ? -9.348 -4.684 -15.883 1.00 98.38 219 VAL A O 1
ATOM 1745 N N . TYR A 1 220 ? -8.849 -2.533 -15.418 1.00 98.00 220 TYR A N 1
ATOM 1746 C CA . TYR A 1 220 ? -9.537 -1.886 -16.523 1.00 98.00 220 TYR A CA 1
ATOM 1747 C C . TYR A 1 220 ? -8.624 -0.897 -17.254 1.00 98.00 220 TYR A C 1
ATOM 1749 O O . TYR A 1 220 ? -7.684 -0.338 -16.679 1.00 98.00 220 TYR A O 1
ATOM 1757 N N . THR A 1 221 ? -8.939 -0.631 -18.518 1.00 96.19 221 THR A N 1
ATOM 1758 C CA . THR A 1 221 ? -8.435 0.546 -19.237 1.00 96.19 221 THR A CA 1
ATOM 1759 C C . THR A 1 221 ? -9.044 1.826 -18.650 1.00 96.19 221 THR A C 1
ATOM 1761 O O . THR A 1 221 ? -10.056 1.790 -17.945 1.00 96.19 221 THR A O 1
ATOM 1764 N N . LEU A 1 222 ? -8.482 2.991 -18.991 1.00 92.38 222 LEU A N 1
ATOM 1765 C CA . LEU A 1 222 ? -9.051 4.287 -18.597 1.00 92.38 222 LEU A CA 1
ATOM 1766 C C . LEU A 1 222 ? -10.472 4.524 -19.155 1.00 92.38 222 LEU A C 1
ATOM 1768 O O . LEU A 1 222 ? -11.241 5.278 -18.567 1.00 92.38 222 LEU A O 1
ATOM 1772 N N . THR A 1 223 ? -10.840 3.867 -20.262 1.00 93.56 223 THR A N 1
ATOM 1773 C CA . THR A 1 223 ? -12.192 3.924 -20.847 1.00 93.56 223 THR A CA 1
ATOM 1774 C C . THR A 1 223 ? -13.183 2.963 -20.181 1.00 93.56 223 THR A C 1
ATOM 1776 O O . THR A 1 223 ? -14.358 2.964 -20.541 1.00 93.56 223 THR A O 1
ATOM 1779 N N . GLY A 1 224 ? -12.740 2.163 -19.202 1.00 91.50 224 GLY A N 1
ATOM 1780 C CA . GLY A 1 224 ? -13.578 1.224 -18.452 1.00 91.50 224 GLY A CA 1
ATOM 1781 C C . GLY A 1 224 ? -13.680 -0.178 -19.060 1.00 91.50 224 GLY A C 1
ATOM 1782 O O . GLY A 1 224 ? -14.482 -0.985 -18.593 1.00 91.50 224 GLY A O 1
ATOM 1783 N N . GLU A 1 225 ? -12.879 -0.501 -20.076 1.00 96.38 225 GLU A N 1
ATOM 1784 C CA . GLU A 1 225 ? -12.824 -1.853 -20.641 1.00 96.38 225 GLU A CA 1
ATOM 1785 C C . GLU A 1 225 ? -12.102 -2.800 -19.675 1.00 96.38 225 GLU A C 1
ATOM 1787 O O . GLU A 1 225 ? -11.008 -2.491 -19.204 1.00 96.38 225 GLU A O 1
ATOM 1792 N N . LYS A 1 226 ? -12.705 -3.957 -19.365 1.00 97.44 226 LYS A N 1
ATOM 1793 C CA . LYS A 1 226 ? -12.097 -4.975 -18.494 1.00 97.44 226 LYS A CA 1
ATOM 1794 C C . LYS A 1 226 ? -10.889 -5.598 -19.195 1.00 97.44 226 LYS A C 1
ATOM 1796 O O . LYS A 1 226 ? -11.040 -6.222 -20.236 1.00 97.44 226 LYS A O 1
ATOM 1801 N N . ILE A 1 227 ? -9.720 -5.496 -18.569 1.00 97.19 227 ILE A N 1
ATOM 1802 C CA . ILE A 1 227 ? -8.475 -6.110 -19.047 1.00 97.19 227 ILE A CA 1
ATOM 1803 C C . ILE A 1 227 ? -8.303 -7.495 -18.434 1.00 97.19 227 ILE A C 1
ATOM 1805 O O . ILE A 1 227 ? -8.091 -8.477 -19.141 1.00 97.19 227 ILE A O 1
ATOM 1809 N N . LYS A 1 228 ? -8.361 -7.581 -17.100 1.00 96.50 228 LYS A N 1
ATOM 1810 C CA . LYS A 1 228 ? -8.065 -8.823 -16.379 1.00 96.50 228 LYS A CA 1
ATOM 1811 C C . LYS A 1 228 ? -8.727 -8.849 -15.012 1.00 96.50 228 LYS A C 1
ATOM 1813 O O . LYS A 1 228 ? -8.712 -7.858 -14.292 1.00 96.50 228 LYS A O 1
ATOM 1818 N N . GLU A 1 229 ? -9.261 -10.001 -14.638 1.00 97.44 229 GLU A N 1
ATOM 1819 C CA . GLU A 1 229 ? -9.637 -10.293 -13.257 1.00 97.44 229 GLU A CA 1
ATOM 1820 C C . GLU A 1 229 ? -8.433 -10.911 -12.549 1.00 97.44 229 GLU A C 1
ATOM 1822 O O . GLU A 1 229 ? -7.903 -11.929 -12.993 1.00 97.44 229 GLU A O 1
ATOM 1827 N N . LEU A 1 230 ? -7.945 -10.243 -11.506 1.00 97.31 230 LEU A N 1
ATOM 1828 C CA . LEU A 1 230 ? -6.808 -10.718 -10.716 1.00 97.31 230 LEU A CA 1
ATOM 1829 C C . LEU A 1 230 ? -7.261 -11.677 -9.625 1.00 97.31 230 LEU A C 1
ATOM 1831 O O . LEU A 1 230 ? -6.498 -12.552 -9.225 1.00 97.31 230 LEU A O 1
ATOM 1835 N N . ARG A 1 231 ? -8.493 -11.494 -9.139 1.00 97.56 231 ARG A N 1
ATOM 1836 C CA . ARG A 1 231 ? -9.057 -12.290 -8.057 1.00 97.56 231 ARG A CA 1
ATOM 1837 C C . ARG A 1 231 ? -10.583 -12.290 -8.097 1.00 97.56 231 ARG A C 1
ATOM 1839 O O . ARG A 1 231 ? -11.169 -11.219 -8.251 1.00 97.56 231 ARG A O 1
ATOM 1846 N N . ASP A 1 232 ? -11.186 -13.462 -7.912 1.00 97.69 232 ASP A N 1
ATOM 1847 C CA . ASP A 1 232 ? -12.625 -13.659 -7.678 1.00 97.69 232 ASP A CA 1
ATOM 1848 C C . ASP A 1 232 ? -12.852 -14.863 -6.749 1.00 97.69 232 ASP A C 1
ATOM 1850 O O . ASP A 1 232 ? -13.100 -15.981 -7.200 1.00 97.69 232 ASP A O 1
ATOM 1854 N N . GLU A 1 233 ? -12.705 -14.661 -5.438 1.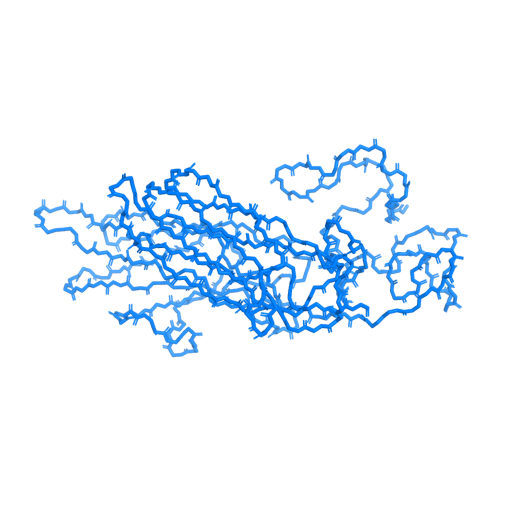00 97.69 233 GLU A N 1
ATOM 1855 C CA . GLU A 1 233 ? -12.834 -15.745 -4.456 1.00 97.69 233 GLU A CA 1
ATOM 1856 C C . GLU A 1 233 ? -13.301 -15.248 -3.074 1.00 97.69 233 GLU A C 1
ATOM 1858 O O . GLU A 1 233 ? -13.118 -14.070 -2.747 1.00 97.69 233 GLU A O 1
ATOM 1863 N N . PRO A 1 234 ? -13.934 -16.110 -2.253 1.00 97.62 234 PRO A N 1
ATOM 1864 C CA . PRO A 1 234 ? -14.218 -15.801 -0.855 1.00 97.62 234 PRO A CA 1
ATOM 1865 C C . PRO A 1 234 ? -12.932 -15.773 -0.025 1.00 97.62 234 PRO A C 1
ATOM 1867 O O . PRO A 1 234 ? -12.108 -16.681 -0.108 1.00 97.62 234 PRO A O 1
ATOM 1870 N N . LEU A 1 235 ? -12.786 -14.745 0.807 1.00 97.38 235 LEU A N 1
ATOM 1871 C CA . LEU A 1 235 ? -11.651 -14.557 1.707 1.00 97.38 235 LEU A CA 1
ATOM 1872 C C . LEU A 1 235 ? -12.136 -14.146 3.095 1.00 97.38 235 LEU A C 1
ATOM 1874 O O . LEU A 1 235 ? -13.162 -13.482 3.230 1.00 97.38 235 LEU A O 1
ATOM 1878 N N . SER A 1 236 ? -11.380 -14.529 4.121 1.00 95.88 236 SER A N 1
ATOM 1879 C CA . SER A 1 236 ? -11.596 -14.086 5.500 1.00 95.88 236 SER A CA 1
ATOM 1880 C C . SER A 1 236 ? -11.058 -12.667 5.725 1.00 95.88 236 SER A C 1
ATOM 1882 O O . SER A 1 236 ? -10.373 -12.105 4.872 1.00 95.88 236 SER A O 1
ATOM 1884 N N . ALA A 1 237 ? -11.342 -12.087 6.892 1.00 91.69 237 ALA A N 1
ATOM 1885 C CA . ALA A 1 237 ? -10.719 -10.833 7.309 1.00 91.69 237 ALA A CA 1
ATOM 1886 C C . ALA A 1 237 ? -9.184 -10.943 7.270 1.00 91.69 237 ALA A C 1
ATOM 1888 O O . ALA A 1 237 ? -8.613 -11.943 7.714 1.00 91.69 237 ALA A O 1
ATOM 1889 N N . GLY A 1 238 ? -8.510 -9.918 6.751 1.00 88.38 238 GLY A N 1
ATOM 1890 C CA . GLY A 1 238 ? -7.056 -9.938 6.612 1.00 88.38 238 GLY A CA 1
ATOM 1891 C C . GLY A 1 238 ? -6.517 -9.059 5.490 1.00 88.38 238 GLY A C 1
ATOM 1892 O O . GLY A 1 238 ? -7.263 -8.413 4.755 1.00 88.38 238 GLY A O 1
ATOM 1893 N N . TYR A 1 239 ? -5.189 -9.026 5.383 1.00 87.62 239 TYR A N 1
ATOM 1894 C CA . TYR A 1 239 ? -4.455 -8.329 4.328 1.00 87.62 239 TYR A CA 1
ATOM 1895 C C . TYR A 1 239 ? -4.011 -9.309 3.240 1.00 87.62 239 TYR A C 1
ATOM 1897 O O . TYR A 1 239 ? -3.530 -10.402 3.541 1.00 87.62 239 TYR A O 1
ATOM 1905 N N . TYR A 1 240 ? -4.129 -8.888 1.985 1.00 92.00 240 TYR A N 1
ATOM 1906 C CA . TYR A 1 240 ? -3.847 -9.697 0.812 1.00 92.00 240 TYR A CA 1
ATOM 1907 C C . TYR A 1 240 ? -3.151 -8.893 -0.282 1.00 92.00 240 TYR A C 1
ATOM 1909 O O . TYR A 1 240 ? -3.288 -7.675 -0.357 1.00 92.00 240 TYR A O 1
ATOM 1917 N N . GLU A 1 241 ? -2.455 -9.601 -1.168 1.00 92.31 241 GLU A N 1
ATOM 1918 C CA . GLU A 1 241 ? -1.742 -9.029 -2.309 1.00 92.31 241 GLU A CA 1
ATOM 1919 C C . GLU A 1 241 ? -2.069 -9.794 -3.590 1.00 92.31 241 GLU A C 1
ATOM 1921 O O . GLU A 1 241 ? -2.421 -10.977 -3.565 1.00 92.31 241 GLU A O 1
ATOM 1926 N N . SER A 1 242 ? -1.990 -9.112 -4.727 1.00 93.56 242 SER A N 1
ATOM 1927 C CA . SER A 1 242 ? -2.148 -9.711 -6.050 1.00 93.56 242 SER A CA 1
ATOM 1928 C C . SER A 1 242 ? -1.192 -9.051 -7.038 1.00 93.56 242 SER A C 1
ATOM 1930 O O . SER A 1 242 ? -1.235 -7.835 -7.219 1.00 93.56 242 SER A O 1
ATOM 1932 N N . SER A 1 243 ? -0.347 -9.854 -7.684 1.00 93.88 243 SER A N 1
ATOM 1933 C CA . SER A 1 243 ? 0.551 -9.381 -8.739 1.00 93.88 243 SER A CA 1
ATOM 1934 C C . SER A 1 243 ? -0.213 -9.112 -10.035 1.00 93.88 243 SER A C 1
ATOM 1936 O O . SER A 1 243 ? -1.098 -9.872 -10.443 1.00 93.88 243 SER A O 1
ATOM 1938 N N . PHE A 1 244 ? 0.170 -8.047 -10.727 1.00 93.81 244 PHE A N 1
ATOM 1939 C CA . PHE A 1 244 ? -0.325 -7.689 -12.046 1.00 93.81 244 PHE A CA 1
ATOM 1940 C C . PHE A 1 244 ? 0.838 -7.389 -12.983 1.00 93.81 244 PHE A C 1
ATOM 1942 O O . PHE A 1 244 ? 1.858 -6.870 -12.550 1.00 93.81 244 PHE A O 1
ATOM 1949 N N . THR A 1 245 ? 0.678 -7.697 -14.274 1.00 91.06 245 THR A N 1
ATOM 1950 C CA . THR A 1 245 ? 1.696 -7.399 -15.284 1.00 91.06 245 THR A CA 1
ATOM 1951 C C . THR A 1 245 ? 1.079 -6.750 -16.516 1.00 91.06 245 THR A C 1
ATOM 1953 O O . THR A 1 245 ? 0.124 -7.296 -17.064 1.00 91.06 245 THR A O 1
ATOM 1956 N N . GLY A 1 246 ? 1.661 -5.649 -16.990 1.00 88.06 246 GLY A N 1
ATOM 1957 C CA . GLY A 1 246 ? 1.309 -4.908 -18.201 1.00 88.06 246 GLY A CA 1
ATOM 1958 C C . GLY A 1 246 ? 1.843 -5.517 -19.500 1.00 88.06 246 GLY A C 1
ATOM 1959 O O . GLY A 1 246 ? 1.883 -4.853 -20.533 1.00 88.06 246 GLY A O 1
ATOM 1960 N N . GLU A 1 247 ? 2.260 -6.782 -19.475 1.00 87.06 247 GLU A N 1
ATOM 1961 C CA . GLU A 1 247 ? 2.680 -7.505 -20.673 1.00 87.06 247 GLU A CA 1
ATOM 1962 C C . GLU A 1 247 ? 1.556 -7.505 -21.724 1.00 87.06 247 GLU A C 1
ATOM 1964 O O . GLU A 1 247 ? 0.408 -7.834 -21.432 1.00 87.06 247 GLU A O 1
ATOM 1969 N N . GLY A 1 248 ? 1.882 -7.082 -22.948 1.00 87.44 248 GLY A N 1
ATOM 1970 C CA . GLY A 1 248 ? 0.907 -6.923 -24.032 1.00 87.44 248 GLY A CA 1
ATOM 1971 C C . GLY A 1 248 ? 0.059 -5.644 -23.977 1.00 87.44 248 GLY A C 1
ATOM 1972 O O . GLY A 1 248 ? -0.645 -5.360 -24.942 1.00 87.44 248 GLY A O 1
ATOM 1973 N N . LEU A 1 249 ? 0.151 -4.835 -22.917 1.00 91.75 249 LEU A N 1
ATOM 1974 C CA . LEU A 1 249 ? -0.543 -3.546 -22.814 1.00 91.75 249 LEU A CA 1
ATOM 1975 C C . LEU A 1 249 ? 0.298 -2.411 -23.404 1.00 91.75 249 LEU A C 1
ATOM 1977 O O . LEU A 1 249 ? 1.498 -2.565 -23.587 1.00 91.75 249 LEU A O 1
ATOM 1981 N N . SER A 1 250 ? -0.298 -1.264 -23.722 1.00 91.62 250 SER A N 1
ATOM 1982 C CA . SER A 1 250 ? 0.449 -0.049 -24.099 1.00 91.62 250 SER A CA 1
ATOM 1983 C C . SER A 1 250 ? 0.832 0.754 -22.856 1.00 91.62 250 SER A C 1
ATOM 1985 O O . SER A 1 250 ? 0.115 0.698 -21.859 1.00 91.62 250 SER A O 1
ATOM 1987 N N . SER A 1 251 ? 1.910 1.540 -22.898 1.00 90.56 251 SER A N 1
ATOM 1988 C CA . SER A 1 251 ? 2.193 2.503 -21.825 1.00 90.56 251 SER A CA 1
ATOM 1989 C C . SER A 1 251 ? 0.992 3.430 -21.633 1.00 90.56 251 SER A C 1
ATOM 1991 O O . SER A 1 251 ? 0.384 3.871 -22.612 1.00 90.56 251 SER A O 1
ATOM 1993 N N . GLY A 1 252 ? 0.621 3.711 -20.388 1.00 91.50 252 GLY A N 1
ATOM 1994 C CA . GLY A 1 252 ? -0.561 4.514 -20.104 1.00 91.50 252 GLY A CA 1
ATOM 1995 C C . GLY A 1 252 ? -1.125 4.322 -18.704 1.00 91.50 252 GLY A C 1
ATOM 1996 O O . GLY A 1 252 ? -0.555 3.633 -17.858 1.00 91.50 252 GLY A O 1
ATOM 1997 N N . ILE A 1 253 ? -2.266 4.969 -18.473 1.00 94.75 253 ILE A N 1
ATOM 1998 C CA . ILE A 1 253 ? -2.997 4.895 -17.210 1.00 94.75 253 ILE A CA 1
ATOM 1999 C C . ILE A 1 253 ? -4.015 3.761 -17.283 1.00 94.75 253 ILE A C 1
ATOM 2001 O O . ILE A 1 253 ? -4.797 3.658 -18.230 1.00 94.75 253 ILE A O 1
ATOM 2005 N N . TYR A 1 254 ? -4.035 2.966 -16.225 1.00 97.25 254 TYR A N 1
ATOM 2006 C CA . TYR A 1 254 ? -4.977 1.884 -16.000 1.00 97.25 254 TYR A CA 1
ATOM 2007 C C . TYR A 1 254 ? -5.680 2.088 -14.664 1.00 97.25 254 TYR A C 1
ATOM 2009 O O . TYR A 1 254 ? -5.179 2.783 -13.778 1.00 97.25 254 TYR A O 1
ATOM 2017 N N . LEU A 1 255 ? -6.851 1.480 -14.520 1.00 98.00 255 LEU A N 1
ATOM 2018 C CA . LEU A 1 255 ? -7.614 1.491 -13.280 1.00 98.00 255 LEU A CA 1
ATOM 2019 C C . LEU A 1 255 ? -7.692 0.075 -12.732 1.00 98.00 255 LEU A C 1
ATOM 2021 O O . LEU A 1 255 ? -7.782 -0.885 -13.491 1.00 98.00 255 LEU A O 1
ATOM 2025 N N . TYR A 1 256 ? -7.711 -0.068 -11.418 1.00 98.19 256 TYR A N 1
ATOM 2026 C CA . TYR A 1 256 ? -8.063 -1.323 -10.775 1.00 98.19 256 TYR A CA 1
ATOM 2027 C C . TYR A 1 256 ? -9.122 -1.066 -9.715 1.00 98.19 256 TYR A C 1
ATOM 2029 O O . TYR A 1 256 ? -9.107 -0.047 -9.024 1.00 98.19 256 TYR A O 1
ATOM 2037 N N . LYS A 1 257 ? -10.084 -1.981 -9.644 1.00 98.25 257 LYS A N 1
ATOM 2038 C CA . LYS A 1 257 ? -11.266 -1.882 -8.798 1.00 98.25 257 LYS A CA 1
ATOM 2039 C C . LYS A 1 257 ? -11.344 -3.092 -7.895 1.00 98.25 257 LYS A C 1
ATOM 2041 O O . LYS A 1 257 ? -11.275 -4.221 -8.382 1.00 98.25 257 LYS A O 1
ATOM 2046 N N . LEU A 1 258 ? -11.565 -2.838 -6.615 1.00 98.56 258 LEU A N 1
ATOM 2047 C CA . LEU A 1 258 ? -11.934 -3.851 -5.643 1.00 98.56 258 LEU A CA 1
ATOM 2048 C C . LEU A 1 258 ? -13.430 -3.739 -5.368 1.00 98.56 258 LEU A C 1
ATOM 2050 O O . LEU A 1 258 ? -13.897 -2.667 -4.995 1.00 98.56 258 LEU A O 1
ATOM 2054 N N . ASN A 1 259 ? -14.170 -4.836 -5.520 1.00 98.12 259 ASN A N 1
ATOM 2055 C CA . ASN A 1 259 ? -15.506 -4.984 -4.944 1.00 98.12 259 ASN A CA 1
ATOM 2056 C C . ASN A 1 259 ? -15.469 -6.101 -3.901 1.00 98.12 259 ASN A C 1
ATOM 2058 O O . ASN A 1 259 ? -14.871 -7.151 -4.142 1.00 98.12 259 ASN A O 1
ATOM 2062 N N . VAL A 1 260 ? -16.129 -5.887 -2.766 1.00 98.31 260 VAL A N 1
ATOM 2063 C CA . VAL A 1 260 ? -16.301 -6.907 -1.726 1.00 98.31 260 VAL A CA 1
ATOM 2064 C C . VAL A 1 260 ? -17.787 -7.122 -1.498 1.00 98.31 260 VAL A C 1
ATOM 2066 O O . VAL A 1 260 ? -18.529 -6.167 -1.254 1.00 98.31 260 VAL A O 1
ATOM 2069 N N . ILE A 1 261 ? -18.213 -8.379 -1.583 1.00 98.12 261 ILE A N 1
ATOM 2070 C CA . ILE A 1 261 ? -19.598 -8.810 -1.386 1.00 98.12 261 ILE A CA 1
ATOM 2071 C C . ILE A 1 261 ? -19.639 -9.696 -0.140 1.00 98.12 261 ILE A C 1
ATOM 2073 O O . ILE A 1 261 ? -18.891 -10.669 -0.053 1.00 98.12 261 ILE A O 1
ATOM 2077 N N . SER A 1 262 ? -20.496 -9.375 0.827 1.00 96.62 262 SER A N 1
ATOM 2078 C CA . SER A 1 262 ? -20.648 -10.173 2.047 1.00 96.62 262 SER A CA 1
ATOM 2079 C C . SER A 1 262 ? -21.229 -11.564 1.753 1.00 96.62 262 SER A C 1
ATOM 2081 O O . SER A 1 262 ? -21.846 -11.762 0.700 1.00 96.62 262 SER A O 1
ATOM 2083 N N . PRO A 1 263 ? -21.132 -12.529 2.686 1.00 95.75 263 PRO A N 1
ATOM 2084 C CA . PRO A 1 263 ? -21.792 -13.832 2.549 1.00 95.75 263 PRO A CA 1
ATOM 2085 C C . PRO A 1 263 ? -23.310 -13.745 2.316 1.00 95.75 263 PRO A C 1
ATOM 2087 O O . PRO A 1 263 ? -23.894 -14.632 1.701 1.00 95.75 263 PRO A O 1
ATOM 2090 N N . ALA A 1 264 ? -23.950 -12.653 2.751 1.00 95.50 264 ALA A N 1
ATOM 2091 C CA . ALA A 1 264 ? -25.365 -12.368 2.499 1.00 95.50 264 ALA A CA 1
ATOM 2092 C C . ALA A 1 264 ? -25.656 -11.857 1.069 1.00 95.50 264 ALA A C 1
ATOM 2094 O O . ALA A 1 264 ? -26.802 -11.554 0.747 1.00 95.50 264 ALA A O 1
ATOM 2095 N N . GLY A 1 265 ? -24.636 -11.729 0.215 1.00 94.44 265 GLY A N 1
ATOM 2096 C CA . GLY A 1 265 ? -24.764 -11.255 -1.164 1.00 94.44 265 GLY A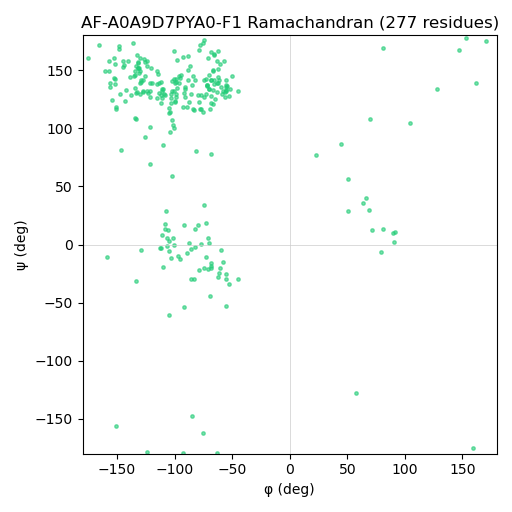 CA 1
ATOM 2097 C C . GLY A 1 265 ? -24.850 -9.733 -1.309 1.00 94.44 265 GLY A C 1
ATOM 2098 O O . GLY A 1 265 ? -25.205 -9.251 -2.383 1.00 94.44 265 GLY A O 1
ATOM 2099 N N . LEU A 1 266 ? -24.537 -8.964 -0.259 1.00 95.69 266 LEU A N 1
ATOM 2100 C CA . LEU A 1 266 ? -24.610 -7.499 -0.281 1.00 95.69 266 LEU A CA 1
ATOM 2101 C C . LEU A 1 266 ? -23.230 -6.880 -0.556 1.00 95.69 266 LEU A C 1
ATOM 2103 O O . LEU A 1 266 ? -22.257 -7.297 0.073 1.00 95.69 266 LEU A O 1
ATOM 2107 N N . PRO A 1 267 ? -23.111 -5.875 -1.442 1.00 95.62 267 PRO A N 1
ATOM 2108 C CA . PRO A 1 267 ? -21.860 -5.144 -1.617 1.00 95.62 267 PRO A CA 1
ATOM 2109 C C . PRO A 1 267 ? -21.547 -4.336 -0.350 1.00 95.62 267 PRO A C 1
ATOM 2111 O O . PRO A 1 267 ? -22.341 -3.494 0.065 1.00 95.62 267 PRO A O 1
ATOM 2114 N N . VAL A 1 268 ? -20.392 -4.601 0.262 1.00 96.12 268 VAL A N 1
ATOM 2115 C CA . VAL A 1 268 ? -19.950 -3.962 1.519 1.00 96.12 268 VAL A CA 1
ATOM 2116 C C . VAL A 1 268 ? -18.784 -3.001 1.327 1.00 96.12 268 VAL A C 1
ATOM 2118 O O . VAL A 1 268 ? -18.569 -2.130 2.164 1.00 96.12 268 VAL A O 1
ATOM 2121 N N . TYR A 1 269 ? -18.045 -3.123 0.222 1.00 96.75 269 TYR A N 1
ATOM 2122 C CA . TYR A 1 269 ? -16.964 -2.202 -0.108 1.00 96.75 269 TYR A CA 1
ATOM 2123 C C . TYR A 1 269 ? -16.744 -2.110 -1.614 1.00 96.75 269 TYR A C 1
ATOM 2125 O O . TYR A 1 269 ? -16.856 -3.099 -2.346 1.00 96.75 269 TYR A O 1
ATOM 2133 N N . THR A 1 270 ? -16.425 -0.909 -2.085 1.00 96.75 270 THR A N 1
ATOM 2134 C CA . THR A 1 270 ? -15.976 -0.662 -3.452 1.00 96.75 270 THR A CA 1
ATOM 2135 C C . THR A 1 270 ? -14.988 0.488 -3.459 1.00 96.75 270 THR A C 1
ATOM 2137 O O . THR A 1 270 ? -15.300 1.557 -2.942 1.00 96.75 270 THR A O 1
ATOM 2140 N N . ASP A 1 271 ? -13.837 0.278 -4.087 1.00 96.75 271 ASP A N 1
ATOM 2141 C CA . ASP A 1 271 ? -12.841 1.327 -4.298 1.00 96.75 271 ASP A CA 1
ATOM 2142 C C . ASP A 1 271 ? -12.130 1.141 -5.642 1.00 96.75 271 ASP A C 1
ATOM 2144 O O . ASP A 1 271 ? -12.070 0.029 -6.180 1.00 96.75 271 ASP A O 1
ATOM 2148 N N . ILE A 1 272 ? -11.643 2.246 -6.207 1.00 96.69 272 ILE A N 1
ATOM 2149 C CA . ILE A 1 272 ? -10.959 2.305 -7.498 1.00 96.69 272 ILE A CA 1
ATOM 2150 C C . ILE A 1 272 ? -9.701 3.147 -7.346 1.00 96.69 272 ILE A C 1
ATOM 2152 O O . ILE A 1 272 ? -9.751 4.293 -6.904 1.00 96.69 272 ILE A O 1
ATOM 2156 N N . LYS A 1 273 ? -8.578 2.612 -7.819 1.00 95.38 273 LYS A N 1
ATOM 2157 C CA . LYS A 1 273 ? -7.306 3.328 -7.879 1.00 95.38 273 LYS A CA 1
ATOM 2158 C C . LYS A 1 273 ? -6.722 3.302 -9.284 1.00 95.38 273 LYS A C 1
ATOM 2160 O O . LYS A 1 273 ? -7.063 2.457 -10.113 1.00 95.38 273 LYS A O 1
ATOM 2165 N N . LYS A 1 274 ? -5.863 4.285 -9.554 1.00 94.94 274 LYS A N 1
ATOM 2166 C CA . LYS A 1 274 ? -5.153 4.443 -10.826 1.00 94.94 274 LYS A CA 1
ATOM 2167 C C . LYS A 1 274 ? -3.722 3.935 -10.696 1.00 94.94 274 LYS A C 1
ATOM 2169 O O . LYS A 1 274 ? -3.060 4.207 -9.696 1.00 94.94 274 LYS A O 1
ATOM 2174 N N . MET A 1 275 ? -3.233 3.297 -11.748 1.00 94.31 275 MET A N 1
ATOM 2175 C CA . MET A 1 275 ? -1.841 2.882 -11.898 1.00 94.31 275 MET A CA 1
ATOM 2176 C C . MET A 1 275 ? -1.290 3.336 -13.247 1.00 94.31 275 MET A C 1
ATOM 2178 O O . MET A 1 275 ? -2.040 3.452 -14.218 1.00 94.31 275 MET A O 1
ATOM 2182 N N . MET A 1 276 ? 0.010 3.608 -13.309 1.00 92.00 276 MET A N 1
ATOM 2183 C CA . MET A 1 276 ? 0.699 4.021 -14.528 1.00 92.00 276 MET A CA 1
ATOM 2184 C C . MET A 1 276 ? 1.663 2.925 -14.974 1.00 92.00 276 MET A C 1
ATOM 2186 O O . MET A 1 276 ? 2.554 2.551 -14.222 1.00 92.00 276 MET A O 1
ATOM 2190 N N . PHE A 1 277 ? 1.488 2.426 -16.195 1.00 90.19 277 PHE A N 1
ATOM 2191 C CA . PHE A 1 277 ? 2.407 1.480 -16.825 1.00 90.19 277 PHE A CA 1
ATOM 2192 C C . PHE A 1 277 ? 3.320 2.218 -17.807 1.00 90.19 277 PHE A C 1
ATOM 2194 O O . PHE A 1 277 ? 2.829 2.980 -18.648 1.00 90.19 277 PHE A O 1
ATOM 2201 N N . LEU A 1 278 ? 4.625 1.967 -17.726 1.00 82.31 278 LEU A N 1
ATOM 2202 C CA . LEU A 1 278 ? 5.637 2.482 -18.647 1.00 82.31 278 LEU A CA 1
ATOM 2203 C C . LEU A 1 278 ? 6.350 1.301 -19.319 1.00 82.31 278 LEU A C 1
ATOM 2205 O O . LEU A 1 278 ? 6.616 0.304 -18.661 1.00 82.31 278 LEU A O 1
ATOM 2209 N N . LYS A 1 279 ? 6.622 1.411 -20.621 1.00 76.88 279 LYS A N 1
ATOM 2210 C CA . LYS A 1 279 ? 7.425 0.453 -21.396 1.00 76.88 279 LYS A CA 1
ATOM 2211 C C . LYS A 1 279 ? 8.808 1.011 -21.641 1.00 76.88 279 LYS A C 1
ATOM 2213 O O . LYS A 1 279 ? 8.871 2.242 -21.866 1.00 76.88 279 LYS A O 1
#

Solvent-accessible surface area (backbone atoms only — not comparable to full-atom values): 15785 Å² total; per-residue (Å²): 127,68,25,46,57,82,89,73,61,89,62,84,86,71,46,100,81,66,56,67,91,60,94,85,45,50,61,73,68,40,54,39,44,52,11,90,85,68,20,72,42,37,25,66,73,23,81,48,54,69,25,13,46,89,90,43,60,31,86,90,66,48,34,24,33,50,28,56,42,28,49,104,79,49,52,73,56,84,64,47,83,70,53,38,72,44,51,44,76,70,48,70,50,52,57,63,52,36,36,40,36,37,41,54,78,84,65,54,69,47,60,56,35,36,42,34,24,49,43,73,52,84,89,63,76,87,42,85,92,28,56,75,48,72,40,77,62,54,59,51,78,44,76,52,79,85,79,89,64,48,41,28,34,34,30,26,21,30,28,76,87,67,38,58,24,60,73,29,69,62,43,35,37,33,73,60,92,66,95,76,77,40,44,49,73,52,65,64,69,44,76,49,76,48,49,37,67,68,20,29,49,16,31,35,37,38,35,35,35,54,53,54,26,38,37,36,34,35,34,24,42,76,89,66,49,80,73,45,77,77,41,80,49,77,42,64,53,45,78,50,75,46,77,47,66,53,75,93,57,75,65,44,63,30,33,37,35,43,39,31,26,34,90,88,72,45,80,76,46,76,49,75,50,77,45,39,40,51,123